Protein AF-A0A933C024-F1 (afdb_monomer_lite)

Sequence (250 aa):
MARIRIPVLLAALAAAGWLSARPAAAQDPARYARAKAALTPQAAAQFEAAVTAAKARGIPVDPLVDKALEGVAKRIAPDRIVAVVRARADQLGRAQALLRAGAMTPATADVTAVADALQRGVPESAVLQLRAGARAGEPIALAVHTLADLIQRGVPVDVALDVLSAWRARGADPAELRELPAAVERLIRQGVLPAQAAASVAATLRAGRGPGTLVPGALVPGRGRSPLPPGVGPPVGAEAKRDRKRGGRP

Radius of gyration: 34.31 Å; chains: 1; bounding box: 100×72×125 Å

Structure (mmCIF, N/CA/C/O backbone):
data_AF-A0A933C024-F1
#
_entry.id   AF-A0A933C024-F1
#
loop_
_atom_site.group_PDB
_atom_site.id
_atom_site.type_symbol
_atom_site.label_atom_id
_atom_site.label_alt_id
_atom_site.label_comp_id
_atom_site.label_asym_id
_atom_site.label_entity_id
_atom_site.label_seq_id
_atom_site.pdbx_PDB_ins_code
_atom_site.Cartn_x
_atom_site.Cartn_y
_atom_site.Cartn_z
_atom_site.occupancy
_atom_site.B_iso_or_equiv
_atom_site.auth_seq_id
_atom_site.auth_comp_id
_atom_site.auth_asym_id
_atom_site.auth_atom_id
_atom_site.pdbx_PDB_model_num
ATOM 1 N N . MET A 1 1 ? 58.740 56.513 27.195 1.00 39.59 1 MET A N 1
ATOM 2 C CA . MET A 1 1 ? 57.591 57.422 26.994 1.00 39.59 1 MET A CA 1
ATOM 3 C C . MET A 1 1 ? 56.365 56.582 26.688 1.00 39.59 1 MET A C 1
ATOM 5 O O . MET A 1 1 ? 56.400 55.771 25.776 1.00 39.59 1 MET A O 1
ATOM 9 N N . ALA A 1 2 ? 55.351 56.700 27.540 1.00 39.75 2 ALA A N 1
ATOM 10 C CA . ALA A 1 2 ? 54.143 55.886 27.559 1.00 39.75 2 ALA A CA 1
ATOM 11 C C . ALA A 1 2 ? 53.093 56.358 26.543 1.00 39.75 2 ALA A C 1
ATOM 13 O O . ALA A 1 2 ? 53.000 57.557 26.285 1.00 39.75 2 ALA A O 1
ATOM 14 N N . ARG A 1 3 ? 52.235 55.434 26.088 1.00 46.00 3 ARG A N 1
ATOM 15 C CA . ARG A 1 3 ? 50.774 55.628 26.032 1.00 46.00 3 ARG A CA 1
ATOM 16 C C . ARG A 1 3 ? 50.048 54.297 25.810 1.00 46.00 3 ARG A C 1
ATOM 18 O O . ARG A 1 3 ? 50.024 53.740 24.722 1.00 46.00 3 ARG A O 1
ATOM 25 N N . ILE A 1 4 ? 49.448 53.834 26.901 1.00 43.09 4 ILE A N 1
ATOM 26 C CA . ILE A 1 4 ? 48.396 52.822 26.991 1.00 43.09 4 ILE A CA 1
ATOM 27 C C . ILE A 1 4 ? 47.116 53.390 26.362 1.00 43.09 4 ILE A C 1
ATOM 29 O O . ILE A 1 4 ? 46.730 54.507 26.710 1.00 43.09 4 ILE A O 1
ATOM 33 N N . ARG A 1 5 ? 46.417 52.610 25.526 1.00 48.41 5 ARG A N 1
ATOM 34 C CA . ARG A 1 5 ? 44.953 52.675 25.370 1.00 48.41 5 ARG A CA 1
ATOM 35 C C . ARG A 1 5 ? 44.390 51.260 25.191 1.00 48.41 5 ARG A C 1
ATOM 37 O O . ARG A 1 5 ? 44.801 50.529 24.300 1.00 48.41 5 ARG A O 1
ATOM 44 N N . ILE A 1 6 ? 43.498 50.909 26.114 1.00 43.28 6 ILE A N 1
ATOM 45 C CA . ILE A 1 6 ? 42.716 49.670 26.240 1.00 43.28 6 ILE A CA 1
ATOM 46 C C . ILE A 1 6 ? 41.416 49.810 25.387 1.00 43.28 6 ILE A C 1
ATOM 48 O O . ILE A 1 6 ? 41.235 50.842 24.741 1.00 43.28 6 ILE A O 1
ATOM 52 N N . PRO A 1 7 ? 40.498 48.829 25.374 1.00 47.50 7 PRO A N 1
ATOM 53 C CA . PRO A 1 7 ? 40.200 47.902 24.285 1.00 47.50 7 PRO A CA 1
ATOM 54 C C . PRO A 1 7 ? 38.911 48.272 23.520 1.00 47.50 7 PRO A C 1
ATOM 56 O O . PRO A 1 7 ? 38.103 49.073 23.983 1.00 47.50 7 PRO A O 1
ATOM 59 N N . VAL A 1 8 ? 38.648 47.622 22.384 1.00 47.22 8 VAL A N 1
ATOM 60 C CA . VAL A 1 8 ? 37.299 47.600 21.794 1.00 47.22 8 VAL A CA 1
ATOM 61 C C . VAL A 1 8 ? 36.795 46.164 21.795 1.00 47.22 8 VAL A C 1
ATOM 63 O O . VAL A 1 8 ? 37.329 45.294 21.112 1.00 47.22 8 VAL A O 1
ATOM 66 N N . LEU A 1 9 ? 35.777 45.948 22.628 1.00 40.16 9 LEU A N 1
ATOM 67 C CA . LEU A 1 9 ? 34.859 44.818 22.606 1.00 40.16 9 LEU A CA 1
ATOM 68 C C . LEU A 1 9 ? 34.331 44.587 21.186 1.00 40.16 9 LEU A C 1
ATOM 70 O O . LEU A 1 9 ? 33.760 45.500 20.595 1.00 40.16 9 LEU A O 1
ATOM 74 N N . LEU A 1 10 ? 34.410 43.353 20.693 1.00 43.59 10 LEU A N 1
ATOM 75 C CA . LEU A 1 10 ? 33.503 42.885 19.651 1.00 43.59 10 LEU A CA 1
ATOM 76 C C . LEU A 1 10 ? 32.853 41.583 20.103 1.00 43.59 10 LEU A C 1
ATOM 78 O O . LEU A 1 10 ? 33.502 40.637 20.543 1.00 43.59 10 LEU A O 1
ATOM 82 N N . ALA A 1 11 ? 31.531 41.656 20.092 1.00 40.53 11 ALA A N 1
ATOM 83 C CA . ALA A 1 11 ? 30.598 40.792 20.768 1.00 40.53 11 ALA A CA 1
ATOM 84 C C . ALA A 1 11 ? 30.524 39.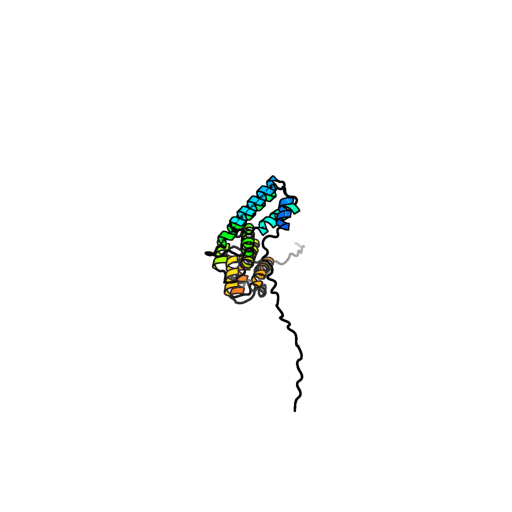393 20.154 1.00 40.53 11 ALA A C 1
ATOM 86 O O . ALA A 1 11 ? 30.641 39.198 18.945 1.00 40.53 11 ALA A O 1
ATOM 87 N N . ALA A 1 12 ? 30.244 38.435 21.031 1.00 37.00 12 ALA A N 1
ATOM 88 C CA . ALA A 1 12 ? 29.791 37.107 20.686 1.00 37.00 12 ALA A CA 1
ATOM 89 C C . ALA A 1 12 ? 28.483 37.162 19.878 1.00 37.00 12 ALA A C 1
ATOM 91 O O . ALA A 1 12 ? 27.489 37.730 20.324 1.00 37.00 12 ALA A O 1
ATOM 92 N N . LEU A 1 13 ? 28.459 36.474 18.740 1.00 42.59 13 LEU A N 1
ATOM 93 C CA . LEU A 1 13 ? 27.243 35.880 18.196 1.00 42.59 13 LEU A CA 1
ATOM 94 C C . LEU A 1 13 ? 27.578 34.450 17.780 1.00 42.59 13 LEU A C 1
ATOM 96 O O . LEU A 1 13 ? 27.923 34.154 16.639 1.00 42.59 13 LEU A O 1
ATOM 100 N N . ALA A 1 14 ? 27.497 33.554 18.762 1.00 42.00 14 ALA A N 1
ATOM 101 C CA . ALA A 1 14 ? 27.344 32.136 18.507 1.00 42.00 14 ALA A CA 1
ATOM 102 C C . ALA A 1 14 ? 25.988 31.946 17.813 1.00 42.00 14 ALA A C 1
ATOM 104 O O . ALA A 1 14 ? 24.940 31.939 18.458 1.00 42.00 14 ALA A O 1
ATOM 105 N N . ALA A 1 15 ? 26.005 31.823 16.488 1.00 41.25 15 ALA A N 1
ATOM 106 C CA . ALA A 1 15 ? 24.874 31.320 15.727 1.00 41.25 15 ALA A CA 1
ATOM 107 C C . ALA A 1 15 ? 24.725 29.824 16.038 1.00 41.25 15 ALA A C 1
ATOM 109 O O . ALA A 1 15 ? 25.147 28.957 15.276 1.00 41.25 15 ALA A O 1
ATOM 110 N N . ALA A 1 16 ? 24.155 29.520 17.205 1.00 44.75 16 ALA A N 1
ATOM 111 C CA . ALA A 1 16 ? 23.590 28.215 17.483 1.00 44.75 16 ALA A CA 1
ATOM 112 C C . ALA A 1 16 ? 22.404 28.047 16.530 1.00 44.75 16 ALA A C 1
ATOM 114 O O . ALA A 1 16 ? 21.284 28.472 16.812 1.00 44.75 16 ALA A O 1
ATOM 115 N N . GLY A 1 17 ? 22.681 27.490 15.351 1.00 41.41 17 GLY A N 1
ATOM 116 C CA . GLY A 1 17 ? 21.661 26.957 14.471 1.00 41.41 17 GLY A CA 1
ATOM 117 C C . GLY A 1 17 ? 20.934 25.872 15.244 1.00 41.41 17 GLY A C 1
ATOM 118 O O . GLY A 1 17 ? 21.415 24.746 15.346 1.00 41.41 17 GLY A O 1
ATOM 119 N N . TRP A 1 18 ? 19.795 26.230 15.832 1.00 51.59 18 TRP A N 1
ATOM 120 C CA . TRP A 1 18 ? 18.829 25.271 16.328 1.00 51.59 18 TRP A CA 1
ATOM 121 C C . TRP A 1 18 ? 18.360 24.484 15.114 1.00 51.59 18 TRP A C 1
ATOM 123 O O . TRP A 1 18 ? 17.450 24.887 14.392 1.00 51.59 18 TRP A O 1
ATOM 133 N N . LEU A 1 19 ? 19.033 23.365 14.864 1.00 47.97 19 LEU A N 1
ATOM 134 C CA . LEU A 1 19 ? 18.518 22.299 14.038 1.00 47.97 19 LEU A CA 1
ATOM 135 C C . LEU A 1 19 ? 17.266 21.817 14.768 1.00 47.97 19 LEU A C 1
ATOM 137 O O . LEU A 1 19 ? 17.340 20.987 15.672 1.00 47.97 19 LEU A O 1
ATOM 141 N N . SER A 1 20 ? 16.121 22.430 14.460 1.00 41.69 20 SER A N 1
ATOM 142 C CA . SER A 1 20 ? 14.829 21.967 14.934 1.00 41.69 20 SER A CA 1
ATOM 143 C C . SER A 1 20 ? 14.663 20.556 14.395 1.00 41.69 20 SER A C 1
ATOM 145 O O . SER A 1 20 ? 14.272 20.350 13.245 1.00 41.69 20 SER A O 1
ATOM 147 N N . ALA A 1 21 ? 15.017 19.579 15.225 1.00 43.69 21 ALA A N 1
ATOM 148 C CA . ALA A 1 21 ? 14.593 18.212 15.066 1.00 43.69 21 ALA A CA 1
ATOM 149 C C . ALA A 1 21 ? 13.066 18.267 15.016 1.00 43.69 21 ALA A C 1
ATOM 151 O O . ALA A 1 21 ? 12.400 18.453 16.034 1.00 43.69 21 ALA A O 1
ATOM 152 N N . ARG A 1 22 ? 12.507 18.207 13.803 1.00 47.72 22 ARG A N 1
ATOM 153 C CA . ARG A 1 22 ? 11.079 17.969 13.621 1.00 47.72 22 ARG A CA 1
ATOM 154 C C . ARG A 1 22 ? 10.771 16.716 14.437 1.00 47.72 22 ARG A C 1
ATOM 156 O O . ARG A 1 22 ? 11.434 15.703 14.193 1.00 47.72 22 ARG A O 1
ATOM 163 N N . PRO A 1 23 ? 9.837 16.756 15.401 1.00 42.75 23 PRO A N 1
ATOM 164 C CA . PRO A 1 23 ? 9.450 15.532 16.066 1.00 42.75 23 PRO A CA 1
ATOM 165 C C . PRO A 1 23 ? 8.982 14.585 14.965 1.00 42.75 23 PRO A C 1
ATOM 167 O O . PRO A 1 23 ? 8.183 14.962 14.101 1.00 42.75 23 PRO A O 1
ATOM 170 N N . ALA A 1 24 ? 9.544 13.377 14.951 1.00 44.31 24 ALA A N 1
ATOM 171 C CA . ALA A 1 24 ? 8.957 12.275 14.215 1.00 44.31 24 ALA A CA 1
ATOM 172 C C . ALA A 1 24 ? 7.456 12.290 14.529 1.00 44.31 24 ALA A C 1
ATOM 174 O O . ALA A 1 24 ? 7.097 12.425 15.699 1.00 44.31 24 ALA A O 1
ATOM 175 N N . ALA A 1 25 ? 6.608 12.247 13.500 1.00 47.12 25 ALA A N 1
ATOM 176 C CA . ALA A 1 25 ? 5.153 12.245 13.614 1.00 47.12 25 ALA A CA 1
ATOM 177 C C . ALA A 1 25 ? 4.692 10.989 14.372 1.00 47.12 25 ALA A C 1
ATOM 179 O O . ALA A 1 25 ? 4.254 9.999 13.798 1.00 47.12 25 ALA A O 1
ATOM 180 N N . ALA A 1 26 ? 4.887 11.004 15.682 1.00 47.75 26 ALA A N 1
ATOM 181 C CA . ALA A 1 26 ? 4.487 9.985 16.614 1.00 47.75 26 ALA A CA 1
ATOM 182 C C . ALA A 1 26 ? 3.076 10.358 17.055 1.00 47.75 26 ALA A C 1
ATOM 184 O O . ALA A 1 26 ? 2.924 11.257 17.870 1.00 47.75 26 ALA A O 1
ATOM 185 N N . GLN A 1 27 ? 2.073 9.688 16.479 1.00 62.38 27 GLN A N 1
ATOM 186 C CA . GLN A 1 27 ? 0.687 9.632 16.958 1.00 62.38 27 GLN A CA 1
ATOM 187 C C . GLN A 1 27 ? 0.100 11.006 17.313 1.00 62.38 27 GLN A C 1
ATOM 189 O O . GLN A 1 27 ? 0.204 11.416 18.461 1.00 62.38 27 GLN A O 1
ATOM 194 N N . ASP A 1 28 ? -0.566 11.697 16.380 1.00 79.69 28 ASP A N 1
ATOM 195 C CA . ASP A 1 28 ? -1.319 12.917 16.720 1.00 79.69 28 ASP A CA 1
ATOM 196 C C . ASP A 1 28 ? -2.401 12.580 17.774 1.00 79.69 28 ASP A C 1
ATOM 198 O O . ASP A 1 28 ? -3.430 11.971 17.433 1.00 79.69 28 ASP A O 1
ATOM 202 N N . PRO A 1 29 ? -2.206 12.947 19.060 1.00 87.06 29 PRO A N 1
ATOM 203 C CA . PRO A 1 29 ? -3.081 12.490 20.134 1.00 87.06 29 PRO A CA 1
ATOM 204 C C . PRO A 1 29 ? -4.489 13.070 19.993 1.00 87.06 29 PRO A C 1
ATOM 206 O O . PRO A 1 29 ? -5.467 12.439 20.399 1.00 87.06 29 PRO A O 1
ATOM 209 N N . ALA A 1 30 ? -4.611 14.244 19.363 1.00 93.00 30 ALA A N 1
ATOM 210 C CA . ALA A 1 30 ? -5.889 14.898 19.134 1.00 93.00 30 ALA A CA 1
ATOM 211 C C . ALA A 1 30 ? -6.734 14.134 18.106 1.00 93.00 30 ALA A C 1
ATOM 213 O O . ALA A 1 30 ? -7.950 14.016 18.272 1.00 93.00 30 ALA A O 1
ATOM 214 N N . ARG A 1 31 ? -6.109 13.559 17.069 1.00 95.19 31 ARG A N 1
ATOM 215 C CA . ARG A 1 31 ? -6.809 12.737 16.063 1.00 95.19 31 ARG A CA 1
ATOM 216 C C . ARG A 1 31 ? -7.334 11.443 16.665 1.00 95.19 31 ARG A C 1
ATOM 218 O O . ARG A 1 31 ? -8.497 11.105 16.445 1.00 95.19 31 ARG A O 1
ATOM 225 N N . TYR A 1 32 ? -6.511 10.761 17.460 1.00 96.25 32 TYR A N 1
ATOM 226 C CA . TYR A 1 32 ? -6.932 9.562 18.185 1.00 96.25 32 TYR A CA 1
ATOM 227 C C . TYR A 1 32 ? -8.085 9.865 19.152 1.00 96.25 32 TYR A C 1
ATOM 229 O O . TYR A 1 32 ? -9.109 9.180 19.124 1.00 96.25 32 TYR A O 1
ATOM 237 N N . ALA A 1 33 ? -7.962 10.929 19.955 1.00 96.25 33 ALA A N 1
ATOM 238 C CA . ALA A 1 33 ? -9.006 11.349 20.886 1.00 96.25 33 ALA A CA 1
ATOM 239 C C . ALA A 1 33 ? -10.319 11.687 20.163 1.00 96.25 33 ALA A C 1
ATOM 241 O O . ALA A 1 33 ? -11.383 11.237 20.586 1.00 96.25 33 ALA A O 1
ATOM 242 N N . ARG A 1 34 ? -10.251 12.407 19.034 1.00 96.38 34 ARG A N 1
ATOM 243 C CA . ARG A 1 34 ? -11.420 12.721 18.198 1.00 96.38 34 ARG A CA 1
ATOM 244 C C . ARG A 1 34 ? -12.083 11.462 17.640 1.00 96.38 34 ARG A C 1
ATOM 246 O O . ARG A 1 34 ? -13.304 11.361 17.689 1.00 96.38 34 ARG A O 1
ATOM 253 N N . ALA A 1 35 ? -11.298 10.513 17.125 1.00 96.31 35 ALA A N 1
ATOM 254 C CA . ALA A 1 35 ? -11.824 9.247 16.620 1.00 96.31 35 ALA A CA 1
ATOM 255 C C . ALA A 1 35 ? -12.552 8.474 17.726 1.00 96.31 35 ALA A C 1
ATOM 257 O O . ALA A 1 35 ? -13.681 8.039 17.527 1.00 96.31 35 ALA A O 1
ATOM 258 N N . LYS A 1 36 ? -11.936 8.365 18.910 1.00 97.12 36 LYS A N 1
ATOM 259 C CA . LYS A 1 36 ? -12.503 7.667 20.068 1.00 97.12 36 LYS A CA 1
ATOM 260 C C . LYS A 1 36 ? -13.783 8.336 20.584 1.00 97.12 36 LYS A C 1
ATOM 262 O O . LYS A 1 36 ? -14.758 7.640 20.844 1.00 97.12 36 LYS A O 1
ATOM 267 N N . ALA A 1 37 ? -13.796 9.665 20.702 1.00 96.94 37 ALA A N 1
ATOM 268 C CA . ALA A 1 37 ? -14.932 10.428 21.230 1.00 96.94 37 ALA A CA 1
ATOM 269 C C . ALA A 1 37 ? -16.186 10.371 20.339 1.00 96.94 37 ALA A C 1
ATOM 271 O O . ALA A 1 37 ? -17.292 10.576 20.826 1.00 96.94 37 ALA A O 1
ATOM 272 N N . ALA A 1 38 ? -16.025 10.087 19.044 1.00 95.94 38 ALA A N 1
ATOM 273 C CA . ALA A 1 38 ? -17.132 9.964 18.098 1.00 95.94 38 ALA A CA 1
ATOM 274 C C . ALA A 1 38 ? -17.806 8.574 18.098 1.00 95.94 38 ALA A C 1
ATOM 276 O O . ALA A 1 38 ? -18.768 8.359 17.360 1.00 95.94 38 ALA A O 1
ATOM 277 N N . LEU A 1 39 ? -17.302 7.620 18.887 1.00 97.31 39 LEU A N 1
ATOM 278 C CA . LEU A 1 39 ? -17.825 6.256 18.983 1.00 97.31 39 LEU A CA 1
ATOM 279 C C . LEU A 1 39 ? -18.664 6.075 20.256 1.00 97.31 39 LEU A C 1
ATOM 281 O O . LEU A 1 39 ? -18.453 6.744 21.265 1.00 97.31 39 LEU A O 1
ATOM 285 N N . THR A 1 40 ? -19.584 5.106 20.245 1.00 97.88 40 THR A N 1
ATOM 286 C CA . THR A 1 40 ? -20.252 4.641 21.478 1.00 97.88 40 THR A CA 1
ATOM 287 C C . THR A 1 40 ? -19.223 4.099 22.478 1.00 97.88 40 THR A C 1
ATOM 289 O O . THR A 1 40 ? -18.207 3.565 22.026 1.00 97.88 40 THR A O 1
ATOM 292 N N . PRO A 1 41 ? -19.493 4.093 23.797 1.00 97.94 41 PRO A N 1
ATOM 293 C CA . PRO A 1 41 ? -18.541 3.610 24.804 1.00 97.94 41 PRO A CA 1
ATOM 294 C C . PRO A 1 41 ? -17.971 2.210 24.521 1.00 97.94 41 PRO A C 1
ATOM 296 O O . PRO A 1 41 ? -16.762 2.002 24.611 1.00 97.94 41 PRO A O 1
ATOM 299 N N . GLN A 1 42 ? -18.820 1.265 24.102 1.00 98.00 42 GLN A N 1
ATOM 300 C CA . GLN A 1 42 ? -18.392 -0.092 23.752 1.00 98.00 42 GLN A CA 1
ATOM 301 C C . GLN A 1 42 ? -17.456 -0.100 22.532 1.00 98.00 42 GLN A C 1
ATOM 303 O O . GLN A 1 42 ? -16.356 -0.649 22.601 1.00 98.00 42 GLN A O 1
ATOM 308 N N . ALA A 1 43 ? -17.853 0.543 21.430 1.00 98.19 43 ALA A N 1
ATOM 309 C CA . ALA A 1 43 ? -17.022 0.651 20.231 1.00 98.19 43 ALA A CA 1
ATOM 310 C C . ALA A 1 43 ? -15.707 1.414 20.487 1.00 98.19 43 ALA A C 1
ATOM 312 O O . ALA A 1 43 ? -14.669 1.041 19.947 1.00 98.19 43 ALA A O 1
ATOM 313 N N . ALA A 1 44 ? -15.716 2.434 21.349 1.00 98.31 44 ALA A N 1
ATOM 314 C CA . ALA A 1 44 ? -14.523 3.174 21.752 1.00 98.31 44 ALA A CA 1
ATOM 315 C C . ALA A 1 44 ? -13.508 2.274 22.478 1.00 98.31 44 ALA A C 1
ATOM 317 O O . ALA A 1 44 ? -12.325 2.292 22.137 1.00 98.31 44 ALA A O 1
ATOM 318 N N . ALA A 1 45 ? -13.967 1.442 23.421 1.00 98.38 45 ALA A N 1
ATOM 319 C CA . ALA A 1 45 ? -13.116 0.464 24.102 1.00 98.38 45 ALA A CA 1
ATOM 320 C C . ALA A 1 45 ? -12.550 -0.582 23.124 1.00 98.38 45 ALA A C 1
ATOM 322 O O . ALA A 1 45 ? -11.375 -0.944 23.183 1.00 98.38 45 ALA A O 1
ATOM 323 N N . GLN A 1 46 ? -13.365 -1.040 22.170 1.00 98.44 46 GLN A N 1
ATOM 324 C CA . GLN A 1 46 ? -12.926 -1.992 21.149 1.00 98.44 46 GLN A CA 1
ATOM 325 C C . GLN A 1 46 ? -11.924 -1.394 20.150 1.00 98.44 46 GLN A C 1
ATOM 327 O O . GLN A 1 46 ? -11.001 -2.092 19.722 1.00 98.44 46 GLN A O 1
ATOM 332 N N . PHE A 1 47 ? -12.103 -0.127 19.773 1.00 98.44 47 PHE A N 1
ATOM 333 C CA . PHE A 1 47 ? -11.171 0.630 18.941 1.00 98.44 47 PHE A CA 1
ATOM 334 C C . PHE A 1 47 ? -9.821 0.800 19.646 1.00 98.44 47 PHE A C 1
ATOM 336 O O . PHE A 1 47 ? -8.781 0.494 19.064 1.00 98.44 47 PHE A O 1
ATOM 343 N N . GLU A 1 48 ? -9.834 1.201 20.917 1.00 98.12 48 GLU A N 1
ATOM 344 C CA . GLU A 1 48 ? -8.630 1.326 21.743 1.00 98.12 48 GLU A CA 1
ATOM 345 C C . GLU A 1 48 ? -7.879 -0.002 21.879 1.00 98.12 48 GLU A C 1
ATOM 347 O O . GLU A 1 48 ? -6.658 -0.043 21.700 1.00 98.12 48 GLU A O 1
ATOM 352 N N . ALA A 1 49 ? -8.598 -1.103 22.111 1.00 98.19 49 ALA A N 1
ATOM 353 C CA . ALA A 1 49 ? -8.004 -2.435 22.157 1.00 98.19 49 ALA A CA 1
ATOM 354 C C . ALA A 1 49 ? -7.337 -2.814 20.822 1.00 98.19 49 ALA A C 1
ATOM 356 O O . ALA A 1 49 ? -6.223 -3.340 20.815 1.00 98.19 49 ALA A O 1
ATOM 357 N N . ALA A 1 50 ? -7.973 -2.506 19.685 1.00 97.75 50 ALA A N 1
ATOM 358 C CA . ALA A 1 50 ? -7.409 -2.774 18.362 1.00 97.75 50 ALA A CA 1
ATOM 359 C C . ALA A 1 50 ? -6.136 -1.950 18.092 1.00 97.75 50 ALA A C 1
ATOM 361 O O . ALA A 1 50 ? -5.136 -2.495 17.622 1.00 97.75 50 ALA A O 1
ATOM 362 N N . VAL A 1 51 ? -6.143 -0.657 18.430 1.00 97.44 51 VAL A N 1
ATOM 363 C CA . VAL A 1 51 ? -4.973 0.224 18.278 1.00 97.44 51 VAL A CA 1
ATOM 364 C C . VAL A 1 51 ? -3.830 -0.212 19.196 1.00 97.44 51 VAL A C 1
ATOM 366 O O . VAL A 1 51 ? -2.680 -0.270 18.761 1.00 97.44 51 VAL A O 1
ATOM 369 N N . THR A 1 52 ? -4.137 -0.583 20.440 1.00 97.44 52 THR A N 1
ATOM 370 C CA . THR A 1 52 ? -3.146 -1.085 21.404 1.00 97.44 52 THR A CA 1
ATOM 371 C C . THR A 1 52 ? -2.512 -2.387 20.918 1.00 97.44 52 THR A C 1
ATOM 373 O O . THR A 1 52 ? -1.286 -2.508 20.912 1.00 97.44 52 THR A O 1
ATOM 376 N N . ALA A 1 53 ? -3.317 -3.334 20.428 1.00 97.12 53 ALA A N 1
ATOM 377 C CA . ALA A 1 53 ? -2.822 -4.590 19.869 1.00 97.12 53 ALA A CA 1
ATOM 378 C C . ALA A 1 53 ? -1.947 -4.372 18.621 1.00 97.12 53 ALA A C 1
ATOM 380 O O . ALA A 1 53 ? -0.903 -5.010 18.473 1.00 97.12 53 ALA A O 1
ATOM 381 N N . ALA A 1 54 ? -2.331 -3.447 17.735 1.00 96.25 54 ALA A N 1
ATOM 382 C CA . ALA A 1 54 ? -1.524 -3.078 16.574 1.00 96.25 54 ALA A CA 1
ATOM 383 C C . ALA A 1 54 ? -0.175 -2.473 16.997 1.00 96.25 54 ALA A C 1
ATOM 385 O O . ALA A 1 54 ? 0.873 -2.912 16.517 1.00 96.25 54 ALA A O 1
ATOM 386 N N . LYS A 1 55 ? -0.186 -1.540 17.959 1.00 95.12 55 LYS A N 1
ATOM 387 C CA . LYS A 1 55 ? 1.026 -0.919 18.512 1.00 95.12 55 LYS A CA 1
ATOM 388 C C . LYS A 1 55 ? 1.970 -1.959 19.118 1.00 95.12 55 LYS A C 1
ATOM 390 O O . LYS A 1 55 ? 3.160 -1.931 18.819 1.00 95.12 55 LYS A O 1
ATOM 395 N N . ALA A 1 56 ? 1.445 -2.910 19.894 1.00 95.44 56 ALA A N 1
ATOM 396 C CA . ALA A 1 56 ? 2.231 -3.991 20.498 1.00 95.44 56 ALA A CA 1
ATOM 397 C C . ALA A 1 56 ? 2.921 -4.894 19.457 1.00 95.44 56 ALA A C 1
ATOM 399 O O . ALA A 1 56 ? 3.993 -5.433 19.712 1.00 95.44 56 ALA A O 1
ATOM 400 N N . ARG A 1 57 ? 2.335 -5.028 18.260 1.00 92.94 57 ARG A N 1
ATOM 401 C CA . ARG A 1 57 ? 2.910 -5.777 17.129 1.00 92.94 57 ARG A CA 1
ATOM 402 C C . ARG A 1 57 ? 3.851 -4.943 16.251 1.00 92.94 57 ARG A C 1
ATOM 404 O O . ARG A 1 57 ? 4.381 -5.472 15.275 1.00 92.94 57 ARG A O 1
ATOM 411 N N . GLY A 1 58 ? 4.031 -3.655 16.553 1.00 92.06 58 GLY A N 1
ATOM 412 C CA . GLY A 1 58 ? 4.790 -2.720 15.721 1.00 92.06 58 GLY A CA 1
ATOM 413 C C . GLY A 1 58 ? 4.089 -2.354 14.409 1.00 92.06 58 GLY A C 1
ATOM 414 O O . GLY A 1 58 ? 4.751 -1.947 13.457 1.00 92.06 58 GLY A O 1
ATOM 415 N N . ILE A 1 59 ? 2.768 -2.531 14.319 1.00 94.69 59 ILE A N 1
ATOM 416 C CA . ILE A 1 59 ? 1.970 -2.136 13.151 1.00 94.69 59 ILE A CA 1
ATOM 417 C C . ILE A 1 59 ? 1.732 -0.621 13.202 1.00 94.69 59 ILE A C 1
ATOM 419 O O . ILE A 1 59 ? 1.411 -0.097 14.273 1.00 94.69 59 ILE A O 1
ATOM 423 N N . PRO A 1 60 ? 1.850 0.100 12.069 1.00 93.00 60 PRO A N 1
ATOM 424 C CA . PRO A 1 60 ? 1.568 1.530 12.037 1.00 93.00 60 PRO A CA 1
ATOM 425 C C . PRO A 1 60 ? 0.104 1.807 12.396 1.00 93.00 60 PRO A C 1
ATOM 427 O O . PRO A 1 60 ? -0.812 1.268 11.774 1.00 93.00 60 PRO A O 1
ATOM 430 N N . VAL A 1 61 ? -0.112 2.653 13.406 1.00 95.50 61 VAL A N 1
ATOM 431 C CA . VAL A 1 61 ? -1.455 2.919 13.947 1.00 95.50 61 VAL A CA 1
ATOM 432 C C . VAL A 1 61 ? -2.157 4.108 13.303 1.00 95.50 61 VAL A C 1
ATOM 434 O O . VAL A 1 61 ? -3.384 4.142 13.313 1.00 95.50 61 VAL A O 1
ATOM 437 N N . ASP A 1 62 ? -1.425 5.058 12.717 1.00 94.75 62 ASP A N 1
ATOM 438 C CA . ASP A 1 62 ? -2.041 6.236 12.092 1.00 94.75 62 ASP A CA 1
ATOM 439 C C . ASP A 1 62 ? -3.044 5.847 10.989 1.00 94.75 62 ASP A C 1
ATOM 441 O O . ASP A 1 62 ? -4.168 6.346 11.033 1.00 94.75 62 ASP A O 1
ATOM 445 N N . PRO A 1 63 ? -2.767 4.858 10.108 1.00 95.31 63 PRO A N 1
ATOM 446 C CA . PRO A 1 63 ? -3.767 4.385 9.149 1.00 95.31 63 PRO A CA 1
ATOM 447 C C . PRO A 1 63 ? -5.033 3.787 9.790 1.00 95.31 63 PRO A C 1
ATOM 449 O O . PRO A 1 63 ? -6.079 3.736 9.145 1.00 95.31 63 PRO A O 1
ATOM 452 N N . LEU A 1 64 ? -4.970 3.315 11.042 1.00 97.31 64 LEU A N 1
ATOM 453 C CA . LEU A 1 64 ? -6.141 2.827 11.784 1.00 97.31 64 LEU A CA 1
ATOM 454 C C . LEU A 1 64 ? -6.990 3.989 12.303 1.00 97.31 64 LEU A C 1
ATOM 456 O O . LEU A 1 64 ? -8.218 3.947 12.211 1.00 97.31 64 LEU A O 1
ATOM 460 N N . VAL A 1 65 ? -6.335 5.033 12.815 1.00 97.56 65 VAL A N 1
ATOM 461 C CA . VAL A 1 65 ? -6.989 6.272 13.257 1.00 97.56 65 VAL A CA 1
ATOM 462 C C . VAL A 1 65 ? -7.642 6.976 12.070 1.00 97.56 65 VAL A C 1
ATOM 464 O O . VAL A 1 65 ? -8.808 7.360 12.153 1.00 97.56 65 VAL A O 1
ATOM 467 N N . ASP A 1 66 ? -6.935 7.070 10.943 1.00 96.19 66 ASP A N 1
ATOM 468 C CA . ASP A 1 66 ? -7.451 7.620 9.688 1.00 96.19 66 ASP A CA 1
ATOM 469 C C . ASP A 1 66 ? -8.712 6.881 9.245 1.00 96.19 66 ASP A C 1
ATOM 471 O O . ASP A 1 66 ? -9.719 7.508 8.911 1.00 96.19 66 ASP A O 1
ATOM 475 N N . LYS A 1 67 ? -8.694 5.544 9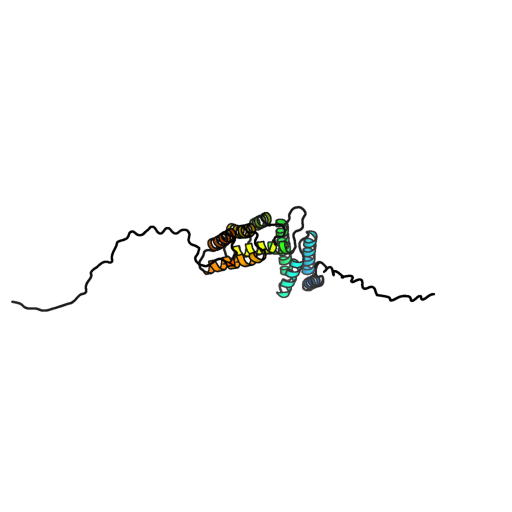.317 1.00 97.38 67 LYS A N 1
ATOM 476 C CA . LYS A 1 67 ? -9.840 4.716 8.940 1.00 97.38 67 LYS A CA 1
ATOM 477 C C . LYS A 1 67 ? -11.045 4.926 9.853 1.00 97.38 67 LYS A C 1
ATOM 479 O O . LYS A 1 67 ? -12.179 4.953 9.370 1.00 97.38 67 LYS A O 1
ATOM 484 N N . ALA A 1 68 ? -10.813 5.106 11.151 1.00 98.19 68 ALA A N 1
ATOM 485 C CA . ALA A 1 68 ? -11.874 5.431 12.095 1.00 98.19 68 ALA A CA 1
ATOM 486 C C . ALA A 1 68 ? -12.489 6.807 11.796 1.00 98.19 68 ALA A C 1
ATOM 488 O O . ALA A 1 68 ? -13.709 6.919 11.678 1.00 98.19 68 ALA A O 1
ATOM 489 N N . LEU A 1 69 ? -11.654 7.833 11.597 1.00 98.25 69 LEU A N 1
ATOM 490 C CA . LEU A 1 69 ? -12.099 9.188 11.256 1.00 98.25 69 LEU A CA 1
ATOM 491 C C . LEU A 1 69 ? -12.849 9.238 9.918 1.00 98.25 69 LEU A C 1
ATOM 493 O O . LEU A 1 69 ? -13.861 9.929 9.816 1.00 98.25 69 LEU A O 1
ATOM 497 N N . GLU A 1 70 ? -12.403 8.482 8.913 1.00 97.81 70 GLU A N 1
ATOM 498 C CA . GLU A 1 70 ? -13.108 8.330 7.635 1.00 97.81 70 GLU A CA 1
ATOM 499 C C . GLU A 1 70 ? -14.512 7.743 7.846 1.00 97.81 70 GLU A C 1
ATOM 501 O O . GLU A 1 70 ? -15.491 8.250 7.296 1.00 97.81 70 GLU A O 1
ATOM 506 N N . GLY A 1 71 ? -14.627 6.695 8.667 1.00 98.00 71 GLY A N 1
ATOM 507 C CA . GLY A 1 71 ? -15.908 6.080 9.015 1.00 98.00 71 GLY A CA 1
ATOM 508 C C . GLY A 1 71 ? -16.849 7.046 9.736 1.00 98.00 71 GLY A C 1
ATOM 509 O O . GLY A 1 71 ? -18.024 7.137 9.379 1.00 98.00 71 GLY A O 1
ATOM 510 N N . VAL A 1 72 ? -16.323 7.815 10.692 1.00 97.75 72 VAL A N 1
ATOM 511 C CA . VAL A 1 72 ? -17.066 8.865 11.407 1.00 97.75 72 VAL A CA 1
ATOM 512 C C . VAL A 1 72 ? -17.565 9.934 10.434 1.00 97.75 72 VAL A C 1
ATOM 514 O O . VAL A 1 72 ? -18.749 10.264 10.441 1.00 97.75 72 VAL A O 1
ATOM 517 N N . ALA A 1 73 ? -16.698 10.434 9.549 1.00 98.00 73 ALA A N 1
ATOM 518 C CA . ALA A 1 73 ? -17.066 11.434 8.545 1.00 98.00 73 ALA A CA 1
ATOM 519 C C . ALA A 1 73 ? -18.164 10.926 7.594 1.00 98.00 73 ALA A C 1
ATOM 521 O O . ALA A 1 73 ? -19.059 11.677 7.207 1.00 98.00 73 ALA A O 1
ATOM 522 N N . LYS A 1 74 ? -18.136 9.629 7.272 1.00 97.75 74 LYS A N 1
ATOM 523 C CA . LYS A 1 74 ? -19.152 8.935 6.468 1.00 97.75 74 LYS A CA 1
ATOM 524 C C . LYS A 1 74 ? -20.391 8.507 7.268 1.00 97.75 74 LYS A C 1
ATOM 526 O O . LYS A 1 74 ? -21.266 7.857 6.702 1.00 97.75 74 LYS A O 1
ATOM 531 N N . ARG A 1 75 ? -20.478 8.861 8.558 1.00 97.19 75 ARG A N 1
ATOM 532 C CA . ARG A 1 75 ? -21.572 8.504 9.484 1.00 97.19 75 ARG A CA 1
ATOM 533 C C . ARG A 1 75 ? -21.858 7.000 9.521 1.00 97.19 75 ARG A C 1
ATOM 535 O O . ARG A 1 75 ? -23.006 6.566 9.594 1.00 97.19 75 ARG A O 1
ATOM 542 N N . ILE A 1 76 ? -20.805 6.194 9.436 1.00 98.44 76 ILE A N 1
ATOM 543 C CA . ILE A 1 76 ? -20.903 4.739 9.516 1.00 98.44 76 ILE A CA 1
ATOM 544 C C . ILE A 1 76 ? -21.213 4.329 10.960 1.00 98.44 76 ILE A C 1
ATOM 546 O O . ILE A 1 76 ? -20.708 4.929 11.905 1.00 98.44 76 ILE A O 1
ATOM 550 N N . ALA A 1 77 ? -22.028 3.283 11.133 1.00 97.94 77 ALA A N 1
ATOM 551 C CA . ALA A 1 77 ? -22.333 2.732 12.451 1.00 97.94 77 ALA A CA 1
ATOM 552 C C . ALA A 1 77 ? -21.038 2.368 13.220 1.00 97.94 77 ALA A C 1
ATOM 554 O O . ALA A 1 77 ? -20.174 1.705 12.634 1.00 97.94 77 ALA A O 1
ATOM 555 N N . PRO A 1 78 ? -20.897 2.739 14.510 1.00 97.62 78 PRO A N 1
ATOM 556 C CA . PRO A 1 78 ? -19.662 2.551 15.282 1.00 97.62 78 PRO A CA 1
ATOM 557 C C . PRO A 1 78 ? -19.082 1.131 15.240 1.00 97.62 78 PRO A C 1
ATOM 559 O O . PRO A 1 78 ? -17.886 0.965 15.009 1.00 97.62 78 PRO A O 1
ATOM 562 N N . ASP A 1 79 ? -19.917 0.097 15.352 1.00 96.69 79 ASP A N 1
ATOM 563 C CA . ASP A 1 79 ? -19.453 -1.298 15.311 1.00 96.69 79 ASP A CA 1
ATOM 564 C C . ASP A 1 79 ? -18.865 -1.683 13.946 1.00 96.69 79 ASP A C 1
ATOM 566 O O . ASP A 1 79 ? -17.871 -2.409 13.860 1.00 96.69 79 ASP A O 1
ATOM 570 N N . ARG A 1 80 ? -19.424 -1.140 12.854 1.00 98.31 80 ARG A N 1
ATOM 571 C CA . ARG A 1 80 ? -18.867 -1.323 11.504 1.00 98.31 80 ARG A CA 1
ATOM 572 C C . ARG A 1 80 ? -17.535 -0.596 11.351 1.00 98.31 80 ARG A C 1
ATOM 574 O O . ARG A 1 80 ? -16.645 -1.124 10.688 1.00 98.31 80 ARG A O 1
ATOM 581 N N . ILE A 1 81 ? -17.372 0.575 11.974 1.00 98.50 81 ILE A N 1
ATOM 582 C CA . ILE A 1 81 ? -16.084 1.283 11.999 1.00 98.50 81 ILE A CA 1
ATOM 583 C C . ILE A 1 81 ? -15.025 0.399 12.664 1.00 98.50 81 ILE A C 1
ATOM 585 O O . ILE A 1 81 ? -13.975 0.159 12.070 1.00 98.50 81 ILE A O 1
ATOM 589 N N . VAL A 1 82 ? -15.313 -0.145 13.850 1.00 98.38 82 VAL A N 1
ATOM 590 C CA . VAL A 1 82 ? -14.386 -1.029 14.576 1.00 98.38 82 VAL A CA 1
ATOM 591 C C . VAL A 1 82 ? -14.031 -2.270 13.757 1.00 98.38 82 VAL A C 1
ATOM 593 O O . VAL A 1 82 ? -12.855 -2.631 13.673 1.00 98.38 82 VAL A O 1
ATOM 596 N N . ALA A 1 83 ? -15.016 -2.913 13.122 1.00 98.31 83 ALA A N 1
ATOM 597 C CA . ALA A 1 83 ? -14.777 -4.082 12.278 1.00 98.31 83 ALA A CA 1
ATOM 598 C C . ALA A 1 83 ? -13.804 -3.769 11.125 1.00 98.31 83 ALA A C 1
ATOM 600 O O . ALA A 1 83 ? -12.848 -4.511 10.894 1.00 98.31 83 ALA A O 1
ATOM 601 N N . VAL A 1 84 ? -13.994 -2.635 10.445 1.00 98.00 84 VAL A N 1
ATOM 602 C CA . VAL A 1 84 ? -13.118 -2.198 9.347 1.00 98.00 84 VAL A CA 1
ATOM 603 C C . VAL A 1 84 ? -11.729 -1.794 9.850 1.00 98.00 84 VAL A C 1
ATOM 605 O O . VAL A 1 84 ? -10.737 -2.095 9.190 1.00 98.00 84 VAL A O 1
ATOM 608 N N . VAL A 1 85 ? -11.624 -1.167 11.025 1.00 98.31 85 VAL A N 1
ATOM 609 C CA . VAL A 1 85 ? -10.331 -0.848 11.654 1.00 98.31 85 VAL A CA 1
ATOM 610 C C . VAL A 1 85 ? -9.539 -2.121 11.959 1.00 98.31 85 VAL A C 1
ATOM 612 O O . VAL A 1 85 ? -8.350 -2.186 11.654 1.00 98.31 85 VAL A O 1
ATOM 615 N N . ARG A 1 86 ? -10.183 -3.158 12.504 1.00 98.25 86 ARG A N 1
ATOM 616 C CA . ARG A 1 86 ? -9.534 -4.456 12.759 1.00 98.25 86 ARG A CA 1
ATOM 617 C C . ARG A 1 86 ? -9.064 -5.114 11.465 1.00 98.25 86 ARG A C 1
ATOM 619 O O . ARG A 1 86 ? -7.897 -5.476 11.361 1.00 98.25 86 ARG A O 1
ATOM 626 N N . ALA A 1 87 ? -9.926 -5.158 10.448 1.00 97.62 87 ALA A N 1
ATOM 627 C CA . ALA A 1 87 ? -9.553 -5.677 9.134 1.00 97.62 87 ALA A CA 1
ATOM 628 C C . ALA A 1 87 ? -8.362 -4.911 8.528 1.00 97.62 87 ALA A C 1
ATOM 630 O O . ALA A 1 87 ? -7.467 -5.517 7.934 1.00 97.62 87 ALA A O 1
ATOM 631 N N . ARG A 1 88 ? -8.308 -3.586 8.718 1.00 97.56 88 ARG A N 1
ATOM 632 C CA . ARG A 1 88 ? -7.173 -2.761 8.289 1.00 97.56 88 ARG A CA 1
ATOM 633 C C . ARG A 1 88 ? -5.897 -3.092 9.066 1.00 97.56 88 ARG A C 1
ATOM 635 O O . ARG A 1 88 ? -4.834 -3.174 8.456 1.00 97.56 88 ARG A O 1
ATOM 642 N N . ALA A 1 89 ? -5.983 -3.328 10.374 1.00 98.00 89 ALA A N 1
ATOM 643 C CA . ALA A 1 89 ? -4.839 -3.767 11.174 1.00 98.00 89 ALA A CA 1
ATOM 644 C C . ALA A 1 89 ? -4.285 -5.112 10.679 1.00 98.00 89 ALA A C 1
ATOM 646 O O . ALA A 1 89 ? -3.069 -5.270 10.562 1.00 98.00 89 ALA A O 1
ATOM 647 N N . ASP A 1 90 ? -5.155 -6.049 10.305 1.00 97.12 90 ASP A N 1
ATOM 648 C CA . ASP A 1 90 ? -4.738 -7.337 9.746 1.00 97.12 90 ASP A CA 1
ATOM 649 C C . ASP A 1 90 ? -4.075 -7.188 8.372 1.00 97.12 90 ASP A C 1
ATOM 651 O O . ASP A 1 90 ? -3.046 -7.815 8.114 1.00 97.12 90 ASP A O 1
ATOM 655 N N . GLN A 1 91 ? -4.612 -6.324 7.504 1.00 97.12 91 GLN A N 1
ATOM 656 C CA . GLN A 1 91 ? -4.003 -5.998 6.208 1.00 97.12 91 GLN A CA 1
ATOM 657 C C . GLN A 1 91 ? -2.597 -5.410 6.368 1.00 97.12 91 GLN A C 1
ATOM 659 O O . GLN A 1 91 ? -1.664 -5.864 5.706 1.00 97.12 91 GLN A O 1
ATOM 664 N N . LEU A 1 9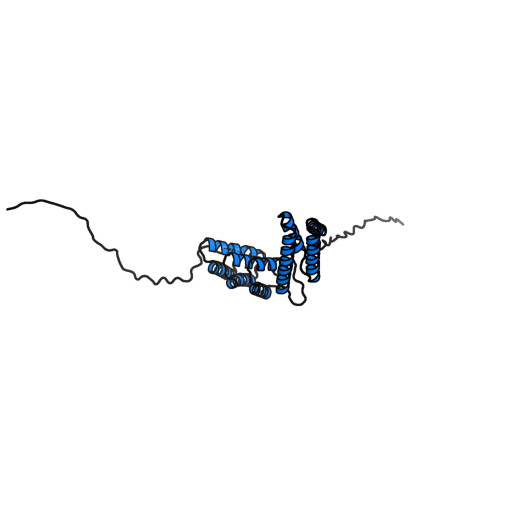2 ? -2.425 -4.442 7.273 1.00 97.88 92 LEU A N 1
ATOM 665 C CA . LEU A 1 92 ? -1.117 -3.845 7.563 1.00 97.88 92 LEU A CA 1
ATOM 666 C C . LEU A 1 92 ? -0.156 -4.868 8.176 1.00 97.88 92 LEU A C 1
ATOM 668 O O . LEU A 1 92 ? 1.027 -4.871 7.849 1.00 97.88 92 LEU A O 1
ATOM 672 N N . GLY A 1 93 ? -0.656 -5.765 9.029 1.00 96.50 93 GLY A N 1
ATOM 673 C CA . GLY A 1 93 ? 0.130 -6.863 9.587 1.00 96.50 93 GLY A CA 1
ATOM 674 C C . GLY A 1 93 ? 0.654 -7.822 8.515 1.00 96.50 93 GLY A C 1
ATOM 675 O O . GLY A 1 93 ? 1.834 -8.170 8.543 1.00 96.50 93 GLY A O 1
ATOM 676 N N . ARG A 1 94 ? -0.186 -8.205 7.542 1.00 96.00 94 ARG A N 1
ATOM 677 C CA . ARG A 1 94 ? 0.237 -9.024 6.391 1.00 96.00 94 ARG A CA 1
ATOM 678 C C . ARG A 1 94 ? 1.264 -8.295 5.528 1.00 96.00 94 ARG A C 1
ATOM 680 O O . ARG A 1 94 ? 2.321 -8.845 5.240 1.00 96.00 94 ARG A O 1
ATOM 687 N N . ALA A 1 95 ? 1.004 -7.032 5.193 1.00 97.25 95 ALA A N 1
ATOM 688 C CA . ALA A 1 95 ? 1.934 -6.204 4.429 1.00 97.25 95 ALA A CA 1
ATOM 689 C C . ALA A 1 95 ? 3.299 -6.058 5.122 1.00 97.25 95 ALA A C 1
ATOM 691 O O . ALA A 1 95 ? 4.343 -6.202 4.486 1.00 97.25 95 ALA A O 1
ATOM 692 N N . GLN A 1 96 ? 3.304 -5.839 6.440 1.00 95.75 96 GLN A N 1
ATOM 693 C CA . GLN A 1 96 ? 4.533 -5.779 7.225 1.00 95.75 96 GLN A CA 1
ATOM 694 C C . GLN A 1 96 ? 5.302 -7.103 7.166 1.00 95.75 96 GLN A C 1
ATOM 696 O O . GLN A 1 96 ? 6.522 -7.079 7.020 1.00 95.75 96 GLN A O 1
ATOM 701 N N . ALA A 1 97 ? 4.617 -8.246 7.259 1.00 94.44 97 ALA A N 1
ATOM 702 C CA . ALA A 1 97 ? 5.262 -9.553 7.181 1.00 94.44 97 ALA A CA 1
ATOM 703 C C . ALA A 1 97 ? 5.970 -9.775 5.832 1.00 94.44 97 ALA A C 1
ATOM 705 O O . ALA A 1 97 ? 7.098 -10.260 5.822 1.00 94.44 97 ALA A O 1
ATOM 706 N N . LEU A 1 98 ? 5.365 -9.347 4.717 1.00 95.00 98 LEU A N 1
ATOM 707 C CA . LEU A 1 98 ? 5.968 -9.450 3.379 1.00 95.00 98 LEU A CA 1
ATOM 708 C C . LEU A 1 98 ? 7.218 -8.571 3.212 1.00 95.00 98 LEU A C 1
ATOM 710 O O . LEU A 1 98 ? 8.137 -8.920 2.468 1.00 95.00 98 LEU A O 1
ATOM 714 N N . LEU A 1 99 ? 7.254 -7.425 3.897 1.00 93.19 99 LEU A N 1
ATOM 715 C CA . LEU A 1 99 ? 8.361 -6.473 3.811 1.00 93.19 99 LEU A CA 1
ATOM 716 C C . LEU A 1 99 ? 9.517 -6.770 4.770 1.00 93.19 99 LEU A C 1
ATOM 718 O O . LEU A 1 99 ? 10.622 -6.267 4.551 1.00 93.19 99 LEU A O 1
ATOM 722 N N . ARG A 1 100 ? 9.291 -7.563 5.824 1.00 88.31 100 ARG A N 1
ATOM 723 C CA . ARG A 1 100 ? 10.321 -7.864 6.826 1.00 88.31 100 ARG A CA 1
ATOM 724 C C . ARG A 1 100 ? 11.550 -8.506 6.175 1.00 88.31 100 ARG A C 1
ATOM 726 O O . ARG A 1 100 ? 11.466 -9.496 5.450 1.00 88.31 100 ARG A O 1
ATOM 733 N N . ALA A 1 101 ? 12.707 -7.917 6.464 1.00 76.88 101 ALA A N 1
ATOM 734 C CA . ALA A 1 101 ? 14.016 -8.326 5.977 1.00 76.88 101 ALA A CA 1
ATOM 735 C C . ALA A 1 101 ? 14.964 -8.468 7.174 1.00 76.88 101 ALA A C 1
ATOM 737 O O . ALA A 1 101 ? 15.491 -7.472 7.672 1.00 76.88 101 ALA A O 1
ATOM 738 N N . GLY A 1 102 ? 15.149 -9.691 7.677 1.00 72.69 102 GLY A N 1
ATOM 739 C CA . GLY A 1 102 ? 15.911 -9.906 8.910 1.00 72.69 102 GLY A CA 1
ATOM 740 C C . GLY A 1 102 ? 15.316 -9.122 10.087 1.00 72.69 102 GLY A C 1
ATOM 741 O O . GLY A 1 102 ? 14.109 -9.172 10.316 1.00 72.69 102 GLY A O 1
ATOM 742 N N . ALA A 1 103 ? 16.157 -8.382 10.813 1.00 69.12 103 ALA A N 1
ATOM 743 C CA . ALA A 1 103 ? 15.759 -7.602 11.990 1.00 69.12 103 ALA A CA 1
ATOM 744 C C . ALA A 1 103 ? 15.255 -6.176 11.676 1.00 69.12 103 ALA A C 1
ATOM 746 O O . ALA A 1 103 ? 14.915 -5.435 12.596 1.00 69.12 103 ALA A O 1
ATOM 747 N N . MET A 1 104 ? 15.221 -5.758 10.406 1.00 76.31 104 MET A N 1
ATOM 748 C CA . MET A 1 104 ? 14.839 -4.389 10.050 1.00 76.31 104 MET A CA 1
ATOM 749 C C . MET A 1 104 ? 13.319 -4.204 10.036 1.00 76.31 104 MET A C 1
ATOM 751 O O . MET A 1 104 ? 12.589 -4.953 9.380 1.00 76.31 104 MET A O 1
ATOM 755 N N . THR A 1 105 ? 12.849 -3.156 10.714 1.00 82.94 105 THR A N 1
ATOM 756 C CA . THR A 1 105 ? 11.453 -2.710 10.650 1.00 82.94 105 THR A CA 1
ATOM 757 C C . THR A 1 105 ? 11.213 -1.955 9.338 1.00 82.94 105 THR A C 1
ATOM 759 O O . THR A 1 105 ? 11.900 -0.962 9.090 1.00 82.94 105 THR A O 1
ATOM 762 N N . PRO A 1 106 ? 10.250 -2.377 8.497 1.00 89.44 106 PRO A N 1
ATOM 763 C CA . PRO A 1 106 ? 9.916 -1.662 7.266 1.00 89.44 106 PRO A CA 1
ATOM 764 C C . PRO A 1 106 ? 9.372 -0.255 7.538 1.00 89.44 106 PRO A C 1
ATOM 766 O O . PRO A 1 106 ? 8.719 -0.024 8.558 1.00 89.44 106 PRO A O 1
ATOM 769 N N . ALA A 1 107 ? 9.573 0.674 6.601 1.00 91.12 107 ALA A N 1
ATOM 770 C CA . ALA A 1 107 ? 9.010 2.015 6.711 1.00 91.12 107 ALA A CA 1
ATOM 771 C C . ALA A 1 107 ? 7.470 1.984 6.670 1.00 91.12 107 ALA A C 1
ATOM 773 O O . ALA A 1 107 ? 6.863 1.255 5.884 1.00 91.12 107 ALA A O 1
ATOM 774 N N . THR A 1 108 ? 6.821 2.830 7.478 1.00 92.00 108 THR A N 1
ATOM 775 C CA . THR A 1 108 ? 5.349 2.928 7.557 1.00 92.00 108 THR A CA 1
ATOM 776 C C . THR A 1 108 ? 4.690 3.172 6.198 1.00 92.00 108 THR A C 1
ATOM 778 O O . THR A 1 108 ? 3.640 2.593 5.904 1.00 92.00 108 THR A O 1
ATOM 781 N N . ALA A 1 109 ? 5.307 4.013 5.363 1.00 92.81 109 ALA A N 1
ATOM 782 C CA . ALA A 1 109 ? 4.811 4.314 4.024 1.00 92.81 109 ALA A CA 1
ATOM 783 C C . ALA A 1 109 ? 4.794 3.063 3.129 1.00 92.81 109 ALA A C 1
ATOM 785 O O . ALA A 1 109 ? 3.805 2.826 2.439 1.00 92.81 109 ALA A O 1
ATOM 786 N N . ASP A 1 110 ? 5.830 2.223 3.204 1.00 95.06 110 ASP A N 1
ATOM 787 C CA . ASP A 1 110 ? 5.912 0.986 2.423 1.00 95.06 110 ASP A CA 1
ATOM 788 C C . ASP A 1 110 ? 4.887 -0.046 2.901 1.00 95.06 110 ASP A C 1
ATOM 790 O O . ASP A 1 110 ? 4.197 -0.650 2.083 1.00 95.06 110 ASP A O 1
ATOM 794 N N . VAL A 1 111 ? 4.720 -0.206 4.221 1.00 96.75 111 VAL A N 1
ATOM 795 C CA . VAL A 1 111 ? 3.699 -1.106 4.793 1.00 96.75 111 VAL A CA 1
ATOM 796 C C . VAL A 1 111 ? 2.300 -0.703 4.333 1.00 96.75 111 VAL A C 1
ATOM 798 O O . VAL A 1 111 ? 1.509 -1.555 3.930 1.00 96.75 111 VAL A O 1
ATOM 801 N N . THR A 1 112 ? 2.000 0.596 4.363 1.00 96.38 112 THR A N 1
ATOM 802 C CA . THR A 1 112 ? 0.701 1.125 3.926 1.00 96.38 112 THR A CA 1
ATOM 803 C C . THR A 1 112 ? 0.496 0.896 2.429 1.00 96.38 112 THR A C 1
ATOM 805 O O . THR A 1 112 ? -0.529 0.347 2.032 1.00 96.38 112 THR A O 1
ATOM 808 N N . ALA A 1 113 ? 1.501 1.213 1.608 1.00 97.00 113 ALA A N 1
ATOM 809 C CA . ALA A 1 113 ? 1.453 1.030 0.161 1.00 97.00 113 ALA A CA 1
ATOM 810 C C . ALA A 1 113 ? 1.265 -0.438 -0.251 1.00 97.00 113 ALA A C 1
ATOM 812 O O . ALA A 1 113 ? 0.477 -0.735 -1.148 1.00 97.00 113 ALA A O 1
ATOM 813 N N . VAL A 1 114 ? 1.952 -1.371 0.417 1.00 98.00 114 VAL A N 1
ATOM 814 C CA . VAL A 1 114 ? 1.771 -2.807 0.176 1.00 98.00 114 VAL A CA 1
ATOM 815 C C . VAL A 1 114 ? 0.376 -3.253 0.604 1.00 98.00 114 VAL A C 1
ATOM 817 O O . VAL A 1 114 ? -0.277 -3.958 -0.159 1.00 98.00 114 VAL A O 1
ATOM 820 N N . ALA A 1 115 ? -0.122 -2.824 1.768 1.00 97.81 115 ALA A N 1
ATOM 821 C CA . ALA A 1 115 ? -1.481 -3.161 2.199 1.00 97.81 115 ALA A CA 1
ATOM 822 C C . ALA A 1 115 ? -2.538 -2.694 1.181 1.00 97.81 115 ALA A C 1
ATOM 824 O O . ALA A 1 115 ? -3.458 -3.448 0.858 1.00 97.81 115 ALA A O 1
ATOM 825 N N . ASP A 1 116 ? -2.371 -1.492 0.628 1.00 96.69 116 ASP A N 1
ATOM 826 C CA . ASP A 1 116 ? -3.254 -0.945 -0.405 1.00 96.69 116 ASP A CA 1
ATOM 827 C C . ASP A 1 116 ? -3.125 -1.700 -1.734 1.00 96.69 116 ASP A C 1
ATOM 829 O O . ASP A 1 116 ? -4.128 -1.975 -2.391 1.00 96.69 116 ASP A O 1
ATOM 833 N N . ALA A 1 117 ? -1.915 -2.092 -2.132 1.00 97.44 117 ALA A N 1
ATOM 834 C CA . ALA A 1 117 ? -1.698 -2.904 -3.327 1.00 97.44 117 ALA A CA 1
ATOM 835 C C . ALA A 1 117 ? -2.349 -4.293 -3.213 1.00 97.44 117 ALA A C 1
ATOM 837 O O . ALA A 1 117 ? -3.034 -4.721 -4.142 1.00 97.44 117 ALA A O 1
ATOM 838 N N . LEU A 1 118 ? -2.213 -4.965 -2.063 1.00 97.50 118 LEU A N 1
ATOM 839 C CA . LEU A 1 118 ? -2.887 -6.242 -1.797 1.00 97.50 118 LEU A CA 1
ATOM 840 C C . LEU A 1 118 ? -4.410 -6.088 -1.882 1.00 97.50 118 LEU A C 1
ATOM 842 O O . LEU A 1 118 ? -5.087 -6.903 -2.504 1.00 97.50 118 LEU A O 1
ATOM 846 N N . GLN A 1 119 ? -4.957 -5.010 -1.311 1.00 95.06 119 GLN A N 1
ATOM 847 C CA . GLN A 1 119 ? -6.387 -4.711 -1.403 1.00 95.06 119 GLN A CA 1
ATOM 848 C C . GLN A 1 119 ? -6.845 -4.463 -2.851 1.00 95.06 119 GLN A C 1
ATOM 850 O O . GLN A 1 119 ? -7.985 -4.774 -3.192 1.00 95.06 119 GLN A O 1
ATOM 855 N N . ARG A 1 120 ? -5.966 -3.937 -3.711 1.00 94.81 120 ARG A N 1
ATOM 856 C CA . ARG A 1 120 ? -6.207 -3.744 -5.152 1.00 94.81 120 ARG A CA 1
ATOM 857 C C . ARG A 1 120 ? -5.991 -5.007 -5.995 1.00 94.81 120 ARG A C 1
ATOM 859 O O . ARG A 1 120 ? -6.100 -4.931 -7.215 1.00 94.81 120 ARG A O 1
ATOM 866 N N . GLY A 1 121 ? -5.725 -6.153 -5.367 1.00 94.69 121 GLY A N 1
ATOM 867 C CA . GLY A 1 121 ? -5.602 -7.446 -6.040 1.00 94.69 121 GLY A CA 1
ATOM 868 C C . GLY A 1 121 ? -4.184 -7.804 -6.486 1.00 94.69 121 GLY A C 1
ATOM 869 O O . GLY A 1 121 ? -4.016 -8.766 -7.231 1.00 94.69 121 GLY A O 1
ATOM 870 N N . VAL A 1 122 ? -3.156 -7.071 -6.042 1.00 97.88 122 VAL A N 1
ATOM 871 C CA . VAL A 1 122 ? -1.769 -7.504 -6.260 1.00 97.88 122 VAL A CA 1
ATOM 872 C C . VAL A 1 122 ? -1.510 -8.768 -5.434 1.00 97.88 122 VAL A C 1
ATOM 874 O O . VAL A 1 122 ? -1.749 -8.750 -4.225 1.00 97.88 122 VAL A O 1
ATOM 877 N N . PRO A 1 123 ? -1.013 -9.863 -6.033 1.00 97.50 123 PRO A N 1
ATOM 878 C CA . PRO A 1 123 ? -0.734 -11.080 -5.285 1.00 97.50 123 PRO A CA 1
ATOM 879 C C . PRO A 1 123 ? 0.503 -10.913 -4.393 1.00 97.50 123 PRO A C 1
ATOM 881 O O . PRO A 1 123 ? 1.476 -10.254 -4.766 1.00 97.50 123 PRO A O 1
ATOM 884 N N . GLU A 1 124 ? 0.505 -11.571 -3.231 1.00 97.38 124 GLU A N 1
ATOM 885 C CA . GLU A 1 124 ? 1.625 -11.520 -2.277 1.00 97.38 124 GLU A CA 1
ATOM 886 C C . GLU A 1 124 ? 2.951 -11.976 -2.908 1.00 97.38 124 GLU A C 1
ATOM 888 O O . GLU A 1 124 ? 4.001 -11.386 -2.655 1.00 97.38 124 GLU A O 1
ATOM 893 N N . SER A 1 125 ? 2.903 -12.970 -3.802 1.00 96.81 125 SER A N 1
ATOM 894 C CA . SER A 1 125 ? 4.071 -13.445 -4.550 1.00 96.81 125 SER A CA 1
ATOM 895 C C . SER A 1 125 ? 4.712 -12.348 -5.405 1.00 96.81 125 SER A C 1
ATOM 897 O O . SER A 1 125 ? 5.937 -12.272 -5.471 1.00 96.81 125 SER A O 1
ATOM 899 N N . ALA A 1 126 ? 3.918 -11.457 -6.005 1.00 97.62 126 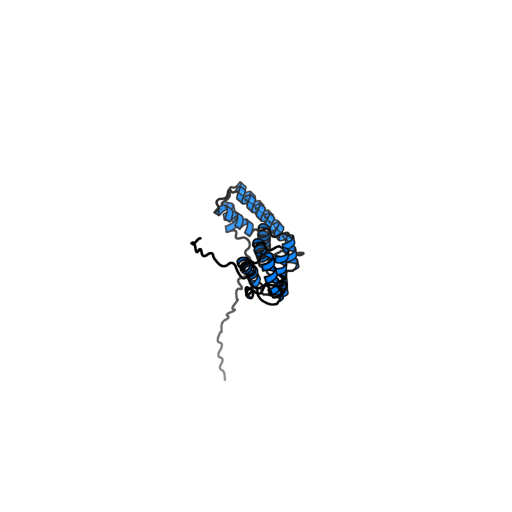ALA A N 1
ATOM 900 C CA . ALA A 1 126 ? 4.441 -10.335 -6.780 1.00 97.62 126 ALA A CA 1
ATOM 901 C C . ALA A 1 126 ? 5.074 -9.265 -5.885 1.00 97.62 126 ALA A C 1
ATOM 903 O O . ALA A 1 126 ? 6.095 -8.693 -6.256 1.00 97.62 126 ALA A O 1
ATOM 904 N N . VAL A 1 127 ? 4.532 -9.035 -4.683 1.00 97.50 127 VAL A N 1
ATOM 905 C CA . VAL A 1 127 ? 5.156 -8.149 -3.684 1.00 97.50 127 VAL A CA 1
ATOM 906 C C . VAL A 1 127 ? 6.517 -8.702 -3.251 1.00 97.50 127 VAL A C 1
ATOM 908 O O . VAL A 1 127 ? 7.493 -7.954 -3.192 1.00 97.50 127 VAL A O 1
ATOM 911 N N . LEU A 1 128 ? 6.608 -10.011 -2.996 1.00 96.00 128 LEU A N 1
ATOM 912 C CA . LEU A 1 128 ? 7.865 -10.670 -2.634 1.00 96.00 128 LEU A CA 1
ATOM 913 C C . LEU A 1 128 ? 8.900 -10.589 -3.761 1.00 96.00 128 LEU A C 1
ATOM 915 O O . LEU A 1 128 ? 10.051 -10.247 -3.497 1.00 96.00 128 LEU A O 1
ATOM 919 N N . GLN A 1 129 ? 8.496 -10.839 -5.011 1.00 95.69 129 GLN A N 1
ATOM 920 C CA . GLN A 1 129 ? 9.376 -10.697 -6.176 1.00 95.69 129 GLN A CA 1
ATOM 921 C C . GLN A 1 129 ? 9.829 -9.244 -6.377 1.00 95.69 129 GLN A C 1
ATOM 923 O O . GLN A 1 129 ? 11.012 -8.990 -6.603 1.00 95.69 129 GLN A O 1
ATOM 928 N N . LEU A 1 130 ? 8.915 -8.279 -6.227 1.00 94.88 130 LEU A N 1
ATOM 929 C CA . LEU A 1 130 ? 9.228 -6.854 -6.311 1.00 94.88 130 LEU A CA 1
ATOM 930 C C . LEU A 1 130 ? 10.258 -6.446 -5.256 1.00 94.88 130 LEU A C 1
ATOM 932 O O . LEU A 1 130 ? 11.198 -5.730 -5.597 1.00 94.88 130 LEU A O 1
ATOM 936 N N . ARG A 1 131 ? 10.097 -6.909 -4.009 1.00 93.38 131 ARG A N 1
ATOM 937 C CA . ARG A 1 131 ? 11.041 -6.664 -2.910 1.00 93.38 131 ARG A CA 1
ATOM 938 C C . ARG A 1 131 ? 12.392 -7.331 -3.163 1.00 93.38 131 ARG A C 1
ATOM 940 O O . ARG A 1 131 ? 13.416 -6.699 -2.937 1.00 93.38 131 ARG A O 1
ATOM 947 N N . ALA A 1 132 ? 12.406 -8.583 -3.616 1.00 91.94 132 ALA A N 1
ATOM 948 C CA . ALA A 1 132 ? 13.642 -9.327 -3.865 1.00 91.94 132 ALA A CA 1
ATOM 949 C C . ALA A 1 132 ? 14.510 -8.679 -4.958 1.00 91.94 132 ALA A C 1
ATOM 951 O O . ALA A 1 132 ? 15.733 -8.737 -4.879 1.00 91.94 132 ALA A O 1
ATOM 952 N N . GLY A 1 133 ? 13.884 -8.042 -5.953 1.00 90.50 133 GLY A N 1
ATOM 953 C CA . GLY A 1 133 ? 14.580 -7.299 -7.006 1.00 90.50 133 GLY A CA 1
ATOM 954 C C . GLY A 1 133 ? 14.853 -5.824 -6.693 1.00 90.50 133 GLY A C 1
ATOM 955 O O . GLY A 1 133 ? 15.433 -5.139 -7.537 1.00 90.50 133 GLY A O 1
ATOM 956 N N . ALA A 1 134 ? 14.408 -5.308 -5.543 1.00 90.94 134 ALA A N 1
ATOM 957 C CA . ALA A 1 134 ? 14.531 -3.893 -5.214 1.00 90.94 134 ALA A CA 1
ATOM 958 C C . ALA A 1 134 ? 15.975 -3.503 -4.881 1.00 90.94 134 ALA A C 1
ATOM 960 O O . ALA A 1 134 ? 16.716 -4.245 -4.235 1.00 90.94 134 ALA A O 1
ATOM 961 N N . ARG A 1 135 ? 16.369 -2.300 -5.301 1.00 88.00 135 ARG A N 1
ATOM 962 C CA . ARG A 1 135 ? 17.695 -1.744 -4.998 1.00 88.00 135 ARG A CA 1
ATOM 963 C C . ARG A 1 135 ? 17.715 -1.063 -3.635 1.00 88.00 135 ARG A C 1
ATOM 965 O O . ARG A 1 135 ? 16.688 -0.610 -3.132 1.00 88.00 135 ARG A O 1
ATOM 972 N N . ALA A 1 136 ? 18.909 -0.933 -3.057 1.00 84.44 136 ALA A N 1
ATOM 973 C CA . ALA A 1 136 ? 19.095 -0.112 -1.866 1.00 84.44 136 ALA A CA 1
ATOM 974 C C . ALA A 1 136 ? 18.618 1.328 -2.141 1.00 84.44 136 ALA A C 1
ATOM 976 O O . ALA A 1 136 ? 19.016 1.936 -3.133 1.00 84.44 136 ALA A O 1
ATOM 977 N N . GLY A 1 137 ? 17.746 1.851 -1.276 1.00 83.56 137 GLY A N 1
ATOM 978 C CA . GLY A 1 137 ? 17.167 3.192 -1.417 1.00 83.56 137 GLY A CA 1
ATOM 979 C C . GLY A 1 137 ? 16.027 3.315 -2.437 1.00 83.56 137 GLY A C 1
ATOM 980 O O . GLY A 1 137 ? 15.494 4.409 -2.606 1.00 83.56 137 GLY A O 1
ATOM 981 N N . GLU A 1 138 ? 15.619 2.231 -3.103 1.00 89.44 138 GLU A N 1
ATOM 982 C CA . GLU A 1 138 ? 14.467 2.262 -4.004 1.00 89.44 138 GLU A CA 1
ATOM 983 C C . GLU A 1 138 ? 13.161 2.513 -3.224 1.00 89.44 138 GLU A C 1
ATOM 985 O O . GLU A 1 138 ? 12.912 1.842 -2.219 1.00 89.44 138 GLU A O 1
ATOM 990 N N . PRO A 1 139 ? 12.286 3.434 -3.675 1.00 92.19 139 PRO A N 1
ATOM 991 C CA . PRO A 1 139 ? 11.018 3.692 -3.002 1.00 92.19 139 PRO A CA 1
ATOM 992 C C . PRO A 1 139 ? 10.016 2.560 -3.268 1.00 92.19 139 PRO A C 1
ATOM 994 O O . PRO A 1 139 ? 9.240 2.610 -4.227 1.00 92.19 139 PRO A O 1
ATOM 997 N N . ILE A 1 140 ? 9.999 1.553 -2.388 1.00 94.44 140 ILE A N 1
ATOM 998 C CA . ILE A 1 140 ? 9.111 0.381 -2.473 1.00 94.44 140 ILE A CA 1
ATOM 999 C C . ILE A 1 140 ? 7.647 0.799 -2.602 1.00 94.44 140 ILE A C 1
ATOM 1001 O O . ILE A 1 140 ? 6.937 0.267 -3.459 1.00 94.44 140 ILE A O 1
ATOM 1005 N N . ALA A 1 141 ? 7.203 1.786 -1.817 1.00 95.75 141 ALA A N 1
ATOM 1006 C CA . ALA A 1 141 ? 5.861 2.337 -1.932 1.00 95.75 141 ALA A CA 1
ATOM 1007 C C . ALA A 1 141 ? 5.525 2.771 -3.367 1.00 95.75 141 ALA A C 1
ATOM 1009 O O . ALA A 1 141 ? 4.452 2.449 -3.870 1.00 95.75 141 ALA A O 1
ATOM 1010 N N . LEU A 1 142 ? 6.425 3.465 -4.064 1.00 96.25 142 LEU A N 1
ATOM 1011 C CA . LEU A 1 142 ? 6.160 3.921 -5.428 1.00 96.25 142 LEU A CA 1
ATOM 1012 C C . LEU A 1 142 ? 6.152 2.757 -6.430 1.00 96.25 142 LEU A C 1
ATOM 1014 O O . LEU A 1 142 ? 5.272 2.684 -7.291 1.00 96.25 142 LEU A O 1
ATOM 1018 N N . ALA A 1 143 ? 7.093 1.823 -6.291 1.00 96.88 143 ALA A N 1
ATOM 1019 C CA . ALA A 1 143 ? 7.178 0.645 -7.146 1.00 96.88 143 ALA A CA 1
ATOM 1020 C C . ALA A 1 143 ? 5.926 -0.244 -7.024 1.00 96.88 143 ALA A C 1
ATOM 1022 O O . ALA A 1 143 ? 5.365 -0.661 -8.038 1.00 96.88 143 ALA A O 1
ATOM 1023 N N . VAL A 1 144 ? 5.431 -0.490 -5.805 1.00 97.81 144 VAL A N 1
ATOM 1024 C CA . VAL A 1 144 ? 4.238 -1.326 -5.597 1.00 97.81 144 VAL A CA 1
ATOM 1025 C C . VAL A 1 144 ? 2.953 -0.634 -6.063 1.00 97.81 144 VAL A C 1
ATOM 1027 O O . VAL A 1 144 ? 2.072 -1.295 -6.615 1.00 97.81 144 VAL A O 1
ATOM 1030 N N . HIS A 1 145 ? 2.853 0.696 -5.930 1.00 97.50 145 HIS A N 1
ATOM 1031 C CA . HIS A 1 145 ? 1.742 1.444 -6.525 1.00 97.50 145 HIS A CA 1
ATOM 1032 C C . HIS A 1 145 ? 1.742 1.321 -8.049 1.00 97.50 145 HIS A C 1
ATOM 1034 O O . HIS A 1 145 ? 0.698 1.036 -8.628 1.00 97.50 145 HIS A O 1
ATOM 1040 N N . THR A 1 146 ? 2.915 1.450 -8.669 1.00 97.88 146 THR A N 1
ATOM 1041 C CA . THR A 1 146 ? 3.099 1.298 -10.118 1.00 97.88 146 THR A CA 1
ATOM 1042 C C . THR A 1 146 ? 2.713 -0.103 -10.593 1.00 97.88 146 THR A C 1
ATOM 1044 O O . THR A 1 146 ? 1.992 -0.246 -11.577 1.00 97.88 146 THR A O 1
ATOM 1047 N N . LEU A 1 147 ? 3.133 -1.147 -9.870 1.00 98.31 147 LEU A N 1
ATOM 1048 C CA . LEU A 1 147 ? 2.756 -2.534 -10.158 1.00 98.31 147 LEU A CA 1
ATOM 1049 C C . LEU A 1 147 ? 1.233 -2.721 -10.147 1.00 98.31 147 LEU A C 1
ATOM 1051 O O . LEU A 1 147 ? 0.659 -3.261 -11.092 1.00 98.31 147 LEU A O 1
ATOM 1055 N N . ALA A 1 148 ? 0.575 -2.256 -9.088 1.00 98.19 148 ALA A N 1
ATOM 1056 C CA . ALA A 1 148 ? -0.872 -2.352 -8.957 1.00 98.19 148 ALA A CA 1
ATOM 1057 C C . ALA A 1 148 ? -1.611 -1.566 -10.054 1.00 98.19 148 ALA A C 1
ATOM 1059 O O . ALA A 1 148 ? -2.601 -2.051 -10.594 1.00 98.19 148 ALA A O 1
ATOM 1060 N N . ASP A 1 149 ? -1.108 -0.388 -10.425 1.00 98.19 149 ASP A N 1
ATOM 1061 C CA . ASP A 1 149 ? -1.664 0.437 -11.497 1.00 98.19 149 ASP A CA 1
ATOM 1062 C C . ASP A 1 149 ? -1.598 -0.262 -12.863 1.00 98.19 149 ASP A C 1
ATOM 1064 O O . ASP A 1 149 ? -2.531 -0.150 -13.662 1.00 98.19 149 ASP A O 1
ATOM 1068 N N . LEU A 1 150 ? -0.518 -0.998 -13.140 1.00 98.31 150 LEU A N 1
ATOM 1069 C CA . LEU A 1 150 ? -0.395 -1.814 -14.349 1.00 98.31 150 LEU A CA 1
ATOM 1070 C C . LEU A 1 150 ? -1.397 -2.977 -14.338 1.00 98.31 150 LEU A C 1
ATOM 1072 O O . LEU A 1 150 ? -2.115 -3.178 -15.316 1.00 98.31 150 LEU A O 1
ATOM 1076 N N . ILE A 1 151 ? -1.503 -3.697 -13.220 1.00 98.25 151 ILE A N 1
ATOM 1077 C CA . ILE A 1 151 ? -2.432 -4.830 -13.076 1.00 98.25 151 ILE A CA 1
ATOM 1078 C C . ILE A 1 151 ? -3.888 -4.375 -13.250 1.00 98.25 151 ILE A C 1
ATOM 1080 O O . ILE A 1 151 ? -4.658 -5.018 -13.960 1.00 98.25 151 ILE A O 1
ATOM 1084 N N . GLN A 1 152 ? -4.262 -3.224 -12.686 1.00 97.38 152 GLN A N 1
ATOM 1085 C CA . GLN A 1 152 ? -5.605 -2.651 -12.843 1.00 97.38 152 GLN A CA 1
ATOM 1086 C C . GLN A 1 152 ? -5.953 -2.277 -14.289 1.00 97.38 152 GLN A C 1
ATOM 1088 O O . GLN A 1 152 ? -7.129 -2.227 -14.640 1.00 97.38 152 GLN A O 1
ATOM 1093 N N . ARG A 1 153 ? -4.948 -2.061 -15.143 1.00 96.62 153 ARG A N 1
ATOM 1094 C CA . ARG A 1 153 ? -5.113 -1.839 -16.590 1.00 96.62 153 ARG A CA 1
ATOM 1095 C C . ARG A 1 153 ? -5.182 -3.142 -17.390 1.00 96.62 153 ARG A C 1
ATOM 1097 O O . ARG A 1 153 ? -5.142 -3.117 -18.617 1.00 96.62 153 ARG A O 1
ATOM 1104 N N . GLY A 1 154 ? -5.268 -4.285 -16.710 1.00 97.44 154 GLY A N 1
ATOM 1105 C CA . GLY A 1 154 ? -5.335 -5.607 -17.326 1.00 97.44 154 GLY A CA 1
ATOM 1106 C C . GLY A 1 154 ? -3.979 -6.154 -17.768 1.00 97.44 154 GLY A C 1
ATOM 1107 O O . GLY A 1 154 ? -3.940 -7.116 -18.534 1.00 97.44 154 GLY A O 1
ATOM 1108 N N . VAL A 1 155 ? -2.864 -5.560 -17.324 1.00 98.56 155 VAL A N 1
ATOM 1109 C CA . VAL A 1 155 ? -1.531 -6.117 -17.586 1.00 98.56 155 VAL A CA 1
ATOM 1110 C C . VAL A 1 155 ? -1.335 -7.369 -16.719 1.00 98.56 155 VAL A C 1
ATOM 1112 O O . VAL A 1 155 ? -1.511 -7.286 -15.501 1.00 98.56 155 VAL A O 1
ATOM 1115 N N . PRO A 1 156 ? -0.948 -8.519 -17.303 1.00 98.44 156 PRO A N 1
ATOM 1116 C CA . PRO A 1 156 ? -0.586 -9.705 -16.533 1.00 98.44 156 PRO A CA 1
ATOM 1117 C C . PRO A 1 156 ? 0.541 -9.423 -15.528 1.00 98.44 156 PRO A C 1
ATOM 1119 O O . PRO A 1 156 ? 1.442 -8.625 -15.791 1.00 98.44 156 PRO A O 1
ATOM 1122 N N . VAL A 1 157 ? 0.484 -10.066 -14.360 1.00 98.25 157 VAL A N 1
ATOM 1123 C CA . VAL A 1 157 ? 1.381 -9.787 -13.222 1.00 98.25 157 VAL A CA 1
ATOM 1124 C C . VAL A 1 157 ? 2.858 -9.964 -13.586 1.00 98.25 157 VAL A C 1
ATOM 1126 O O . VAL A 1 157 ? 3.685 -9.130 -13.226 1.00 98.25 157 VAL A O 1
ATOM 1129 N N . ASP A 1 158 ? 3.183 -11.025 -14.317 1.00 98.19 158 ASP A N 1
ATOM 1130 C CA . ASP A 1 158 ? 4.523 -11.336 -14.816 1.00 98.19 158 ASP A CA 1
ATOM 1131 C C . ASP A 1 158 ? 5.050 -10.249 -15.763 1.00 98.19 158 ASP A C 1
ATOM 1133 O O . ASP A 1 158 ? 6.168 -9.767 -15.590 1.00 98.19 158 ASP A O 1
ATOM 1137 N N . VAL A 1 159 ? 4.219 -9.780 -16.697 1.00 98.50 159 VAL A N 1
ATOM 1138 C CA . VAL A 1 159 ? 4.579 -8.695 -17.624 1.00 98.50 159 VAL A CA 1
ATOM 1139 C C . VAL A 1 159 ? 4.739 -7.361 -16.887 1.00 98.50 159 VAL A C 1
ATOM 1141 O O . VAL A 1 159 ? 5.629 -6.572 -17.202 1.00 98.50 159 VAL A O 1
ATOM 1144 N N . ALA A 1 160 ? 3.913 -7.091 -15.875 1.00 98.44 160 ALA A N 1
ATOM 1145 C CA . ALA A 1 160 ? 4.053 -5.887 -15.062 1.00 98.44 160 ALA A CA 1
ATOM 1146 C C . ALA A 1 160 ? 5.368 -5.898 -14.259 1.00 98.44 160 ALA A C 1
ATOM 1148 O O . ALA A 1 160 ? 6.092 -4.901 -14.251 1.00 98.44 160 ALA A O 1
ATOM 1149 N N . LEU A 1 161 ? 5.720 -7.029 -13.639 1.00 98.25 161 LEU A N 1
ATOM 1150 C CA . LEU A 1 161 ? 7.005 -7.208 -12.953 1.00 98.25 161 LEU A CA 1
ATOM 1151 C C . LEU A 1 161 ? 8.193 -7.077 -13.913 1.00 98.25 161 LEU A C 1
ATOM 1153 O O . LEU A 1 161 ? 9.217 -6.500 -13.542 1.00 98.25 161 LEU A O 1
ATOM 1157 N N . ASP A 1 162 ? 8.044 -7.540 -15.153 1.00 98.19 162 ASP A N 1
ATOM 1158 C CA . ASP A 1 162 ? 9.048 -7.382 -16.201 1.00 98.19 162 ASP A CA 1
ATOM 1159 C C . ASP A 1 162 ? 9.283 -5.908 -16.585 1.00 98.19 162 ASP A C 1
ATOM 1161 O O . ASP A 1 162 ? 10.428 -5.478 -16.736 1.00 98.19 162 ASP A O 1
ATOM 1165 N N . VAL A 1 163 ? 8.228 -5.085 -16.639 1.00 98.12 163 VAL A N 1
ATOM 1166 C CA . VAL A 1 163 ? 8.349 -3.624 -16.823 1.00 98.12 163 VAL A CA 1
ATOM 1167 C C . VAL A 1 163 ? 9.169 -2.987 -15.694 1.00 98.12 163 VAL A C 1
ATOM 1169 O O . VAL A 1 163 ? 10.082 -2.202 -15.964 1.00 98.12 163 VAL A O 1
ATOM 1172 N N . LEU A 1 164 ? 8.889 -3.340 -14.434 1.00 97.44 164 LEU A N 1
ATOM 1173 C CA . LEU A 1 164 ? 9.659 -2.862 -13.276 1.00 97.44 164 LEU A CA 1
ATOM 1174 C C . LEU A 1 164 ? 11.115 -3.350 -13.321 1.00 97.44 164 LEU A C 1
ATOM 1176 O O . LEU A 1 164 ? 12.029 -2.584 -13.021 1.00 97.44 164 LEU A O 1
ATOM 1180 N N . SER A 1 165 ? 11.347 -4.597 -13.734 1.00 96.88 165 SER A N 1
ATOM 1181 C CA . SER A 1 165 ? 12.689 -5.158 -13.923 1.00 96.88 165 SER A CA 1
ATOM 1182 C C . SER A 1 165 ? 13.478 -4.402 -14.996 1.00 96.88 165 SER A C 1
ATOM 1184 O O . SER A 1 165 ? 14.622 -4.011 -14.761 1.00 96.88 165 SER A O 1
ATOM 1186 N N . ALA A 1 166 ? 12.855 -4.100 -16.139 1.00 96.56 166 ALA A N 1
ATOM 1187 C CA . ALA A 1 166 ? 13.464 -3.316 -17.211 1.00 96.56 166 ALA A CA 1
ATOM 1188 C C . ALA A 1 166 ? 13.784 -1.874 -16.777 1.00 96.56 166 ALA A C 1
ATOM 1190 O O . ALA A 1 166 ? 14.864 -1.364 -17.083 1.00 96.56 166 ALA A O 1
ATOM 1191 N N . TRP A 1 167 ? 12.879 -1.229 -16.029 1.00 96.12 167 TRP A N 1
ATOM 1192 C CA . TRP A 1 167 ? 13.125 0.090 -15.434 1.00 96.12 167 TRP A CA 1
ATOM 1193 C C . TRP A 1 167 ? 14.335 0.054 -14.490 1.00 96.12 167 TRP A C 1
ATOM 1195 O O . TRP A 1 167 ? 15.238 0.886 -14.624 1.00 96.12 167 TRP A O 1
ATOM 1205 N N . ARG A 1 168 ? 14.416 -0.955 -13.608 1.00 94.88 168 ARG A N 1
ATOM 1206 C CA . ARG A 1 168 ? 15.576 -1.144 -12.728 1.00 94.88 168 ARG A CA 1
ATOM 1207 C C . ARG A 1 168 ? 16.840 -1.350 -13.537 1.00 94.88 168 ARG A C 1
ATOM 1209 O O . ARG A 1 168 ? 17.787 -0.605 -13.333 1.00 94.88 168 ARG A O 1
ATOM 1216 N N . ALA A 1 169 ? 16.871 -2.307 -14.462 1.00 93.94 169 ALA A N 1
ATOM 1217 C CA . ALA A 1 169 ? 18.058 -2.645 -15.248 1.00 93.94 169 ALA A CA 1
ATOM 1218 C C . ALA A 1 169 ? 18.692 -1.419 -15.928 1.00 93.94 169 ALA A C 1
ATOM 1220 O O . ALA A 1 169 ? 19.915 -1.309 -15.949 1.00 93.94 169 ALA A O 1
ATOM 1221 N N . ARG A 1 170 ? 17.875 -0.456 -16.376 1.00 93.44 170 ARG A N 1
ATOM 1222 C CA . ARG A 1 170 ? 18.348 0.809 -16.957 1.00 93.44 170 ARG A CA 1
ATOM 1223 C C . ARG A 1 170 ? 19.021 1.762 -15.955 1.00 93.44 170 ARG A C 1
ATOM 1225 O O . ARG A 1 170 ? 19.757 2.645 -16.375 1.00 93.44 170 ARG A O 1
ATOM 1232 N N . GLY A 1 171 ? 18.782 1.626 -14.651 1.00 90.00 171 GLY A N 1
ATOM 1233 C CA . GLY A 1 171 ? 19.262 2.595 -13.655 1.00 90.00 171 GLY A CA 1
ATOM 1234 C C . GLY A 1 171 ? 18.520 3.924 -13.701 1.00 90.00 171 GLY A C 1
ATOM 1235 O O . GLY A 1 171 ? 19.103 4.967 -13.440 1.00 90.00 171 GLY A O 1
ATOM 1236 N N . ALA A 1 172 ? 17.245 3.864 -14.066 1.00 86.31 172 ALA A N 1
ATOM 1237 C CA . ALA A 1 172 ? 16.363 5.006 -14.216 1.00 86.31 172 ALA A CA 1
ATOM 1238 C C . ALA A 1 172 ? 16.030 5.706 -12.890 1.00 86.31 172 ALA A C 1
ATOM 1240 O O . ALA A 1 172 ? 16.069 5.090 -11.822 1.00 86.31 172 ALA A O 1
ATOM 1241 N N . ASP A 1 173 ? 15.624 6.974 -12.976 1.00 90.88 173 ASP A N 1
ATOM 1242 C CA . ASP A 1 173 ? 15.188 7.736 -11.807 1.00 90.88 173 ASP A CA 1
ATOM 1243 C C . ASP A 1 173 ? 13.858 7.176 -11.251 1.00 90.88 173 ASP A C 1
ATOM 1245 O O . ASP A 1 173 ? 12.967 6.806 -12.032 1.00 90.88 173 ASP A O 1
ATOM 1249 N N . PRO A 1 174 ? 13.673 7.115 -9.917 1.00 91.00 174 PRO A N 1
ATOM 1250 C CA . PRO A 1 174 ? 12.414 6.687 -9.314 1.00 91.00 174 PRO A CA 1
ATOM 1251 C C . PRO A 1 174 ? 11.187 7.490 -9.749 1.00 91.00 174 PRO A C 1
ATOM 1253 O O . PRO A 1 174 ? 10.087 6.942 -9.761 1.00 91.00 174 PRO A O 1
ATOM 1256 N N . ALA A 1 175 ? 11.334 8.760 -10.129 1.00 90.25 175 ALA A N 1
ATOM 1257 C CA . ALA A 1 175 ? 10.234 9.569 -10.638 1.00 90.25 175 ALA A CA 1
ATOM 1258 C C . ALA A 1 175 ? 9.600 8.967 -11.899 1.00 90.25 175 ALA A C 1
ATOM 1260 O O . ALA A 1 175 ? 8.386 9.082 -12.068 1.00 90.25 175 ALA A O 1
ATOM 1261 N N . GLU A 1 176 ? 10.379 8.254 -12.720 1.00 93.38 176 GLU A N 1
ATOM 1262 C CA . GLU A 1 176 ? 9.892 7.618 -13.946 1.00 93.38 176 GLU A CA 1
ATOM 1263 C C . GLU A 1 176 ? 8.897 6.477 -13.688 1.00 93.38 176 GLU A C 1
ATOM 1265 O O . GLU A 1 176 ? 8.104 6.161 -14.574 1.00 93.38 176 GLU A O 1
ATOM 1270 N N . LEU A 1 177 ? 8.877 5.885 -12.486 1.00 94.56 177 LEU A N 1
ATOM 1271 C CA . LEU A 1 177 ? 7.895 4.857 -12.119 1.00 94.56 177 LEU A CA 1
ATOM 1272 C C . LEU A 1 177 ? 6.452 5.357 -12.300 1.00 94.56 177 LEU A C 1
ATOM 1274 O O . LEU A 1 177 ? 5.600 4.607 -12.770 1.00 94.56 177 LEU A O 1
ATOM 1278 N N . ARG A 1 178 ? 6.193 6.644 -12.018 1.00 93.50 178 ARG A N 1
ATOM 1279 C CA . ARG A 1 178 ? 4.862 7.265 -12.179 1.00 93.50 178 ARG A CA 1
ATOM 1280 C C . ARG A 1 178 ? 4.414 7.354 -13.637 1.00 93.50 178 ARG A C 1
ATOM 1282 O O . ARG A 1 178 ? 3.218 7.381 -13.909 1.00 93.50 178 ARG A O 1
ATOM 1289 N N . GLU A 1 179 ? 5.362 7.358 -14.568 1.00 94.50 179 GLU A N 1
ATOM 1290 C CA . GLU A 1 179 ? 5.096 7.510 -15.997 1.00 94.50 179 GLU A CA 1
ATOM 1291 C C . GLU A 1 179 ? 4.791 6.175 -16.687 1.00 94.50 179 GLU A C 1
ATOM 1293 O O . GLU A 1 179 ? 4.169 6.153 -17.754 1.00 94.50 179 GLU A O 1
ATOM 1298 N N . LEU A 1 180 ? 5.200 5.045 -16.094 1.00 96.88 180 LEU A N 1
ATOM 1299 C CA . LEU A 1 180 ? 5.041 3.719 -16.702 1.00 96.88 180 LEU A CA 1
ATOM 1300 C C . LEU A 1 180 ? 3.568 3.355 -16.953 1.00 96.88 180 LEU A C 1
ATOM 1302 O O . LEU A 1 180 ? 3.253 2.965 -18.082 1.00 96.88 180 LEU A O 1
ATOM 1306 N N . PRO A 1 181 ? 2.634 3.530 -15.992 1.00 97.25 181 PRO A N 1
ATOM 1307 C CA . PRO A 1 181 ? 1.230 3.223 -16.235 1.00 97.25 181 PRO A CA 1
ATOM 1308 C C . PRO A 1 181 ? 0.627 4.119 -17.319 1.00 97.25 181 PRO A C 1
ATOM 1310 O O . PRO A 1 181 ? -0.140 3.640 -18.149 1.00 97.25 181 PRO A O 1
ATOM 1313 N N . ALA A 1 182 ? 1.010 5.400 -17.365 1.00 96.00 182 ALA A N 1
ATOM 1314 C CA . ALA A 1 182 ? 0.549 6.331 -18.392 1.00 96.00 182 ALA A CA 1
ATOM 1315 C C . ALA A 1 182 ? 1.069 5.955 -19.790 1.00 96.00 182 ALA A C 1
ATOM 1317 O O . ALA A 1 182 ? 0.347 6.101 -20.777 1.00 96.00 182 ALA A O 1
ATOM 1318 N N . ALA A 1 183 ? 2.300 5.448 -19.891 1.00 96.12 183 ALA A N 1
ATOM 1319 C CA . ALA A 1 183 ? 2.864 4.965 -21.147 1.00 96.12 183 ALA A CA 1
ATOM 1320 C C . ALA A 1 183 ? 2.141 3.720 -21.678 1.00 96.12 183 ALA A C 1
ATOM 1322 O O . ALA A 1 183 ? 1.787 3.685 -22.858 1.00 96.12 183 ALA A O 1
ATOM 1323 N N . VAL A 1 184 ? 1.857 2.746 -20.808 1.00 97.69 184 VAL A N 1
ATOM 1324 C CA . VAL A 1 184 ? 1.050 1.564 -21.158 1.00 97.69 184 VAL A CA 1
ATOM 1325 C C . VAL A 1 184 ? -0.355 1.978 -21.588 1.00 97.69 184 VAL A C 1
ATOM 1327 O O . VAL A 1 184 ? -0.830 1.577 -22.648 1.00 97.69 184 VAL A O 1
ATOM 1330 N N . GLU A 1 185 ? -0.993 2.844 -20.807 1.00 97.00 185 GLU A N 1
ATOM 1331 C CA . GLU A 1 185 ? -2.334 3.353 -21.072 1.00 97.00 185 GLU A CA 1
ATOM 1332 C C . GLU A 1 185 ? -2.444 4.040 -22.447 1.00 97.00 185 GLU A C 1
ATOM 1334 O O . GLU A 1 185 ? -3.428 3.850 -23.161 1.00 97.00 185 GLU A O 1
ATOM 1339 N N . ARG A 1 186 ? -1.432 4.820 -22.864 1.00 96.12 186 ARG A N 1
ATOM 1340 C CA . ARG A 1 186 ? -1.426 5.450 -24.197 1.00 96.12 186 ARG A CA 1
ATOM 1341 C C . ARG A 1 186 ? -1.509 4.420 -25.325 1.00 96.12 186 ARG A C 1
ATOM 1343 O O . ARG A 1 186 ? -2.254 4.651 -26.272 1.00 96.12 186 ARG A O 1
ATOM 1350 N N . LEU A 1 187 ? -0.777 3.311 -25.220 1.00 95.56 187 LEU A N 1
ATOM 1351 C CA . LEU A 1 187 ? -0.806 2.233 -26.214 1.00 95.56 187 LEU A CA 1
ATOM 1352 C C . LEU A 1 187 ? -2.139 1.471 -26.173 1.00 95.56 187 LEU A C 1
ATOM 1354 O O . LEU A 1 187 ? -2.694 1.159 -27.225 1.00 95.56 187 LEU A O 1
ATOM 1358 N N . ILE A 1 188 ? -2.697 1.241 -24.980 1.00 97.19 188 ILE A N 1
ATOM 1359 C CA . ILE A 1 188 ? -4.022 0.618 -24.828 1.00 97.19 188 ILE A CA 1
ATOM 1360 C C . ILE A 1 188 ? -5.097 1.448 -25.534 1.00 97.19 188 ILE A C 1
ATOM 1362 O O . ILE A 1 188 ? -5.877 0.913 -26.320 1.00 97.19 188 ILE A O 1
ATOM 1366 N N . ARG A 1 189 ? -5.091 2.775 -25.351 1.00 96.12 189 ARG A N 1
ATOM 1367 C CA . ARG A 1 189 ? -6.013 3.683 -26.058 1.00 96.12 189 ARG A CA 1
ATOM 1368 C C . ARG A 1 189 ? -5.832 3.700 -27.579 1.00 96.12 189 ARG A C 1
ATOM 1370 O O . ARG A 1 189 ? -6.730 4.148 -28.282 1.00 96.12 189 ARG A O 1
ATOM 1377 N N . GLN A 1 190 ? -4.703 3.214 -28.088 1.00 95.12 190 GLN A N 1
ATOM 1378 C CA . GLN A 1 190 ? -4.435 3.039 -29.521 1.00 95.12 190 GLN A CA 1
ATOM 1379 C C . GLN A 1 190 ? -4.840 1.647 -30.035 1.00 95.12 190 GLN A C 1
ATOM 1381 O O . GLN A 1 190 ? -4.567 1.316 -31.186 1.00 95.12 190 GLN A O 1
ATOM 1386 N N . GLY A 1 191 ? -5.486 0.828 -29.201 1.00 96.62 191 GLY A N 1
ATOM 1387 C CA . GLY A 1 191 ? -5.955 -0.510 -29.558 1.00 96.62 191 GLY A CA 1
ATOM 1388 C C . GLY A 1 191 ? -4.933 -1.624 -29.325 1.00 96.62 191 GLY A C 1
ATOM 1389 O O . GLY A 1 191 ? -5.187 -2.764 -29.711 1.00 96.62 191 GLY A O 1
ATOM 1390 N N . VAL A 1 192 ? -3.788 -1.336 -28.696 1.00 97.19 192 VAL A N 1
ATOM 1391 C CA . VAL A 1 192 ? -2.807 -2.367 -28.327 1.00 97.19 192 VAL A CA 1
ATOM 1392 C C . VAL A 1 192 ? -3.299 -3.119 -27.089 1.00 97.19 192 VAL A C 1
ATOM 1394 O O . VAL A 1 192 ? -3.718 -2.513 -26.106 1.00 97.19 192 VAL A O 1
ATOM 1397 N N . LEU A 1 193 ? -3.222 -4.452 -27.097 1.00 97.50 193 LEU A N 1
ATOM 1398 C CA . LEU A 1 193 ? -3.613 -5.257 -25.934 1.00 97.50 193 LEU A CA 1
ATOM 1399 C C . LEU A 1 193 ? -2.722 -4.937 -24.712 1.00 97.50 193 LEU A C 1
ATOM 1401 O O . LEU A 1 193 ? -1.514 -4.768 -24.896 1.00 97.50 193 LEU A O 1
ATOM 1405 N N . PRO A 1 194 ? -3.245 -4.932 -23.467 1.00 98.31 194 PRO A N 1
ATOM 1406 C CA . PRO A 1 194 ? -2.482 -4.535 -22.275 1.00 98.31 194 PRO A CA 1
ATOM 1407 C C . PRO A 1 194 ? -1.132 -5.243 -22.102 1.00 98.31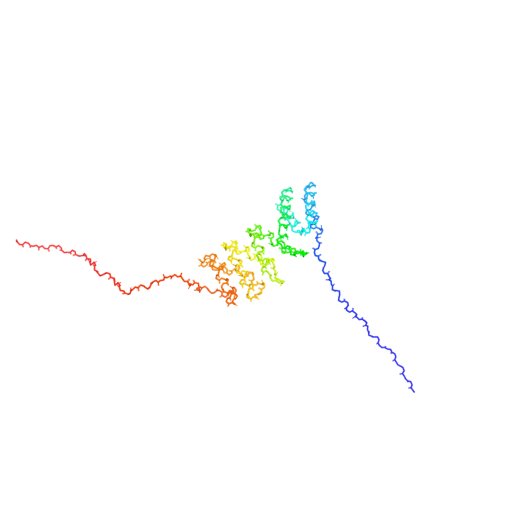 194 PRO A C 1
ATOM 1409 O O . PRO A 1 194 ? -0.119 -4.593 -21.845 1.00 98.31 194 PRO A O 1
ATOM 1412 N N . ALA A 1 195 ? -1.087 -6.563 -22.316 1.00 98.06 195 ALA A N 1
ATOM 1413 C CA . ALA A 1 195 ? 0.154 -7.335 -22.249 1.00 98.06 195 ALA A CA 1
ATOM 1414 C C . ALA A 1 195 ? 1.188 -6.873 -23.293 1.00 98.06 195 ALA A C 1
ATOM 1416 O O . ALA A 1 195 ? 2.360 -6.692 -22.973 1.00 98.06 195 ALA A O 1
ATOM 1417 N N . GLN A 1 196 ? 0.754 -6.621 -24.533 1.00 97.62 196 GLN A N 1
ATOM 1418 C CA . GLN A 1 196 ? 1.631 -6.145 -25.608 1.00 97.62 196 GLN A CA 1
ATOM 1419 C C . GLN A 1 196 ? 2.098 -4.710 -25.350 1.00 97.62 196 GLN A C 1
ATOM 1421 O O . GLN A 1 196 ? 3.272 -4.399 -25.543 1.00 97.62 196 GLN A O 1
ATOM 1426 N N . ALA A 1 197 ? 1.210 -3.844 -24.860 1.00 97.69 197 ALA A N 1
ATOM 1427 C CA . ALA A 1 197 ? 1.533 -2.472 -24.492 1.00 97.69 197 ALA A CA 1
ATOM 1428 C C . ALA A 1 197 ? 2.625 -2.426 -23.410 1.00 97.69 197 ALA A C 1
ATOM 1430 O O . ALA A 1 197 ? 3.642 -1.752 -23.578 1.00 97.69 197 ALA A O 1
ATOM 1431 N N . ALA A 1 198 ? 2.462 -3.200 -22.336 1.00 98.19 198 ALA A N 1
ATOM 1432 C CA . ALA A 1 198 ? 3.454 -3.311 -21.271 1.00 98.19 198 ALA A CA 1
ATOM 1433 C C . ALA A 1 198 ? 4.779 -3.921 -21.754 1.00 98.19 198 ALA A C 1
ATOM 1435 O O . ALA A 1 198 ? 5.839 -3.357 -21.486 1.00 98.19 198 ALA A O 1
ATOM 1436 N N . ALA A 1 199 ? 4.740 -4.995 -22.549 1.00 97.94 199 ALA A N 1
ATOM 1437 C CA . ALA A 1 199 ? 5.945 -5.584 -23.135 1.00 97.94 199 ALA A CA 1
ATOM 1438 C C . ALA A 1 199 ? 6.717 -4.583 -24.019 1.00 97.94 199 ALA A C 1
ATOM 1440 O O . ALA A 1 199 ? 7.948 -4.546 -24.004 1.00 97.94 199 ALA A O 1
ATOM 1441 N N . SER A 1 200 ? 6.003 -3.715 -24.738 1.00 96.31 200 SER A N 1
ATOM 1442 C CA . SER A 1 200 ? 6.596 -2.656 -25.567 1.00 96.31 200 SER A CA 1
ATOM 1443 C C . SER A 1 200 ? 7.292 -1.581 -24.737 1.00 96.31 200 SER A C 1
ATOM 1445 O O . SER A 1 200 ? 8.385 -1.123 -25.086 1.00 96.31 200 SER A O 1
ATOM 1447 N N . VAL A 1 201 ? 6.679 -1.197 -23.612 1.00 96.81 201 VAL A N 1
ATOM 1448 C CA . VAL A 1 201 ? 7.294 -0.304 -22.622 1.00 96.81 201 VAL A CA 1
ATOM 1449 C C . VAL A 1 201 ? 8.556 -0.948 -22.052 1.00 96.81 201 VAL A C 1
ATOM 1451 O O . VAL A 1 201 ? 9.610 -0.315 -22.064 1.00 96.81 201 VAL A O 1
ATOM 1454 N N . ALA A 1 202 ? 8.497 -2.218 -21.641 1.00 97.12 202 ALA A N 1
ATOM 1455 C CA . ALA A 1 202 ? 9.659 -2.946 -21.135 1.00 97.12 202 ALA A CA 1
ATOM 1456 C C . ALA A 1 202 ? 10.793 -3.023 -22.176 1.00 97.12 202 ALA A C 1
ATOM 1458 O O . ALA A 1 202 ? 11.950 -2.761 -21.854 1.00 97.12 202 ALA A O 1
ATOM 1459 N N . ALA A 1 203 ? 10.485 -3.328 -23.440 1.00 95.75 203 ALA A N 1
ATOM 1460 C CA . ALA A 1 203 ? 11.468 -3.351 -24.527 1.00 95.75 203 ALA A CA 1
ATOM 1461 C C . ALA A 1 203 ? 12.129 -1.980 -24.748 1.00 95.75 203 ALA A C 1
ATOM 1463 O O . ALA A 1 203 ? 13.346 -1.894 -24.905 1.00 95.75 203 ALA A O 1
ATOM 1464 N N . THR A 1 204 ? 11.347 -0.903 -24.687 1.00 94.44 204 THR A N 1
ATOM 1465 C CA . THR A 1 204 ? 11.848 0.473 -24.828 1.00 94.44 204 THR A CA 1
ATOM 1466 C C . THR A 1 204 ? 12.785 0.863 -23.687 1.00 94.44 204 THR A C 1
ATOM 1468 O O . THR A 1 204 ? 13.847 1.437 -23.932 1.00 94.44 204 THR A O 1
ATOM 1471 N N . LEU A 1 205 ? 12.438 0.482 -22.454 1.00 95.56 205 LEU A N 1
ATOM 1472 C CA . LEU A 1 205 ? 13.287 0.680 -21.280 1.00 95.56 205 LEU A CA 1
ATOM 1473 C C . LEU A 1 205 ? 14.613 -0.082 -21.406 1.00 95.56 205 LEU A C 1
ATOM 1475 O O . LEU A 1 205 ? 15.666 0.489 -21.133 1.00 95.56 205 LEU A O 1
ATOM 1479 N N . ARG A 1 206 ? 14.588 -1.336 -21.881 1.00 94.38 206 ARG A N 1
ATOM 1480 C CA . ARG A 1 206 ? 15.814 -2.120 -22.129 1.00 94.38 206 ARG A CA 1
ATOM 1481 C C . ARG A 1 206 ? 16.685 -1.530 -23.233 1.00 94.38 206 ARG A C 1
ATOM 1483 O O . ARG A 1 206 ? 17.902 -1.611 -23.145 1.00 94.38 206 ARG A O 1
ATOM 1490 N N . ALA A 1 207 ? 16.078 -0.888 -24.229 1.00 93.06 207 ALA A N 1
ATOM 1491 C CA . ALA A 1 207 ? 16.793 -0.133 -25.256 1.00 93.06 207 ALA A CA 1
ATOM 1492 C C . ALA A 1 207 ? 17.379 1.200 -24.740 1.00 93.06 207 ALA A C 1
ATOM 1494 O O . ALA A 1 207 ? 17.853 2.009 -25.537 1.00 93.06 207 ALA A O 1
ATOM 1495 N N . GLY A 1 208 ? 17.320 1.459 -23.428 1.00 91.62 208 GLY A N 1
ATOM 1496 C CA . GLY A 1 208 ? 17.885 2.646 -22.790 1.00 91.62 208 GLY A CA 1
ATOM 1497 C C . GLY A 1 208 ? 17.011 3.895 -22.895 1.00 91.62 208 GLY A C 1
ATOM 1498 O O . GLY A 1 208 ? 17.445 4.968 -22.483 1.00 91.62 208 GLY A O 1
ATOM 1499 N N . ARG A 1 209 ? 15.786 3.792 -23.426 1.00 88.62 209 ARG A N 1
ATOM 1500 C CA . ARG A 1 209 ? 14.914 4.952 -23.653 1.00 88.62 209 ARG A CA 1
ATOM 1501 C C . ARG A 1 209 ? 13.863 5.085 -22.549 1.00 88.62 209 ARG A C 1
ATOM 1503 O O . ARG A 1 209 ? 13.395 4.096 -21.989 1.00 88.62 209 ARG A O 1
ATOM 1510 N N . GLY A 1 210 ? 13.477 6.323 -22.241 1.00 85.75 210 GLY A N 1
ATOM 1511 C CA . GLY A 1 210 ? 12.450 6.614 -21.236 1.00 85.75 210 GLY A CA 1
ATOM 1512 C C . GLY A 1 210 ? 11.023 6.296 -21.716 1.00 85.75 210 GLY A C 1
ATOM 1513 O O . GLY A 1 210 ? 10.772 6.234 -22.924 1.00 85.75 210 GLY A O 1
ATOM 1514 N N . PRO A 1 211 ? 10.046 6.163 -20.803 1.00 79.31 211 PRO A N 1
ATOM 1515 C CA . PRO A 1 211 ? 8.659 5.800 -21.126 1.00 79.31 211 PRO A CA 1
ATOM 1516 C C . PRO A 1 211 ? 7.925 6.836 -21.998 1.00 79.31 211 PRO A C 1
ATOM 1518 O O . PRO A 1 211 ? 6.934 6.509 -22.653 1.00 79.31 211 PRO A O 1
ATOM 1521 N N . GLY A 1 212 ? 8.412 8.081 -22.048 1.00 74.81 212 GLY A N 1
ATOM 1522 C CA . GLY A 1 212 ? 7.901 9.138 -22.930 1.00 74.81 212 GLY A CA 1
ATOM 1523 C C . GLY A 1 212 ? 8.306 8.998 -24.403 1.00 74.81 212 GLY A C 1
ATOM 1524 O O . GLY A 1 212 ? 7.723 9.657 -25.254 1.00 74.81 212 GLY A O 1
ATOM 1525 N N . THR A 1 213 ? 9.272 8.131 -24.724 1.00 73.00 213 THR A N 1
ATOM 1526 C CA . THR A 1 213 ? 9.840 8.003 -26.083 1.00 73.00 213 THR A CA 1
ATOM 1527 C C . THR A 1 213 ? 9.091 7.025 -26.993 1.00 73.00 213 THR A C 1
ATOM 1529 O O . THR A 1 213 ? 9.463 6.845 -28.152 1.00 73.00 213 THR A O 1
ATOM 1532 N N . LEU A 1 214 ? 8.038 6.382 -26.482 1.00 65.25 214 LEU A N 1
ATOM 1533 C CA . LEU A 1 214 ? 7.186 5.486 -27.259 1.00 65.25 214 LEU A CA 1
ATOM 1534 C C . LEU A 1 214 ? 6.389 6.281 -28.294 1.00 65.25 214 LEU A C 1
ATOM 1536 O O . LEU A 1 214 ? 5.369 6.895 -27.975 1.00 65.25 214 LEU A O 1
ATOM 1540 N N . VAL A 1 215 ? 6.868 6.251 -29.537 1.00 54.00 215 VAL A N 1
ATOM 1541 C CA . VAL A 1 215 ? 6.172 6.811 -30.696 1.00 54.00 215 VAL A CA 1
ATOM 1542 C C . VAL A 1 215 ? 5.154 5.782 -31.210 1.00 54.00 215 VAL A C 1
ATOM 1544 O O . VAL A 1 215 ? 5.516 4.611 -31.382 1.00 54.00 215 VAL A O 1
ATOM 1547 N N . PRO A 1 216 ? 3.895 6.172 -31.470 1.00 42.75 216 PRO A N 1
ATOM 1548 C CA . PRO A 1 216 ? 2.902 5.275 -32.054 1.00 42.75 216 PRO A CA 1
ATOM 1549 C C . PRO A 1 216 ? 3.364 4.807 -33.440 1.00 42.75 216 PRO A C 1
ATOM 1551 O O . PRO A 1 216 ? 3.634 5.634 -34.307 1.00 42.75 216 PRO A O 1
ATOM 1554 N N . GLY A 1 217 ? 3.470 3.489 -33.646 1.00 49.31 217 GLY A N 1
ATOM 1555 C CA . GLY A 1 217 ? 3.730 2.892 -34.966 1.00 49.31 217 GLY A CA 1
ATOM 1556 C C . GLY A 1 217 ? 4.944 1.963 -35.082 1.00 49.31 217 GLY A C 1
ATOM 1557 O O . GLY A 1 217 ? 5.059 1.265 -36.083 1.00 49.31 217 GLY A O 1
ATOM 1558 N N . ALA A 1 218 ? 5.820 1.873 -34.075 1.00 49.06 218 ALA A N 1
ATOM 1559 C CA . ALA A 1 218 ? 6.994 0.982 -34.129 1.00 49.06 218 ALA A CA 1
ATOM 1560 C C . ALA A 1 218 ? 6.703 -0.488 -33.743 1.00 49.06 218 ALA A C 1
ATOM 1562 O O . ALA A 1 218 ? 7.604 -1.325 -33.723 1.00 49.06 218 ALA A O 1
ATOM 1563 N N . LEU A 1 219 ? 5.447 -0.819 -33.436 1.00 49.59 219 LEU A N 1
ATOM 1564 C CA . LEU A 1 219 ? 5.012 -2.157 -33.037 1.00 49.59 219 LEU A CA 1
ATOM 1565 C C . LEU A 1 219 ? 4.466 -2.949 -34.222 1.00 49.59 219 LEU A C 1
ATOM 1567 O O . LEU A 1 219 ? 3.271 -3.205 -34.305 1.00 49.59 219 LEU A O 1
ATOM 1571 N N . VAL A 1 220 ? 5.356 -3.379 -35.118 1.00 43.69 220 VAL A N 1
ATOM 1572 C CA . VAL A 1 220 ? 5.124 -4.608 -35.888 1.00 43.69 220 VAL A CA 1
ATOM 1573 C C . VAL A 1 220 ? 6.443 -5.361 -36.079 1.00 43.69 220 VAL A C 1
ATOM 1575 O O . VAL A 1 220 ? 7.204 -5.059 -36.995 1.00 43.69 220 VAL A O 1
ATOM 1578 N N . PRO A 1 221 ? 6.675 -6.425 -35.301 1.00 42.75 221 PRO A N 1
ATOM 1579 C CA . PRO A 1 221 ? 7.323 -7.610 -35.828 1.00 42.75 221 PRO A CA 1
ATOM 1580 C C . PRO A 1 221 ? 6.323 -8.769 -35.776 1.00 42.75 221 PRO A C 1
ATOM 1582 O O . PRO A 1 221 ? 5.998 -9.277 -34.708 1.00 42.75 221 PRO A O 1
ATOM 1585 N N . GLY A 1 222 ? 5.834 -9.184 -36.950 1.00 41.69 222 GLY A N 1
ATOM 1586 C CA . GLY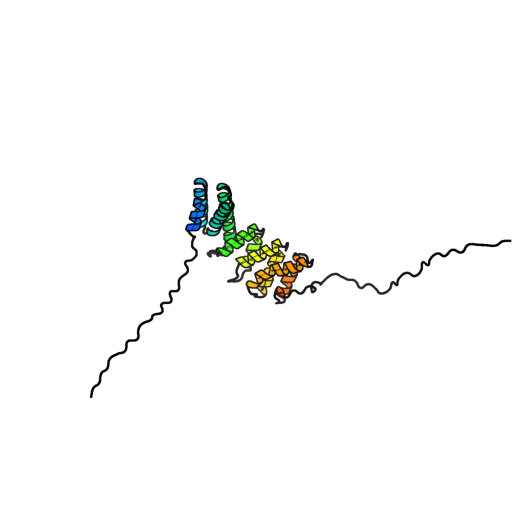 A 1 222 ? 5.165 -10.477 -37.117 1.00 41.69 222 GLY A CA 1
ATOM 1587 C C . GLY A 1 222 ? 3.663 -10.446 -37.413 1.00 41.69 222 GLY A C 1
ATOM 1588 O O . GLY A 1 222 ? 2.843 -10.847 -36.595 1.00 41.69 222 GLY A O 1
ATOM 1589 N N . ARG A 1 223 ? 3.301 -10.137 -38.661 1.00 40.81 223 ARG A N 1
ATOM 1590 C CA . ARG A 1 223 ? 2.279 -10.930 -39.360 1.00 40.81 223 ARG A CA 1
ATOM 1591 C C . ARG A 1 223 ? 2.823 -11.243 -40.741 1.00 40.81 223 ARG A C 1
ATOM 1593 O O . ARG A 1 223 ? 3.042 -10.331 -41.534 1.00 40.81 223 ARG A O 1
ATOM 1600 N N . GLY A 1 224 ? 3.084 -12.525 -40.986 1.00 40.56 224 GLY A N 1
ATOM 1601 C CA . GLY A 1 224 ? 3.455 -13.031 -42.296 1.00 40.56 224 GLY A CA 1
ATOM 1602 C C . GLY A 1 224 ? 2.458 -12.540 -43.338 1.00 40.56 224 GLY A C 1
ATOM 1603 O O . GLY A 1 224 ? 1.303 -12.956 -43.357 1.00 40.56 224 GLY A O 1
ATOM 1604 N N . ARG A 1 225 ? 2.910 -11.623 -44.188 1.00 39.31 225 ARG A N 1
ATOM 1605 C CA . ARG A 1 225 ? 2.356 -11.456 -45.521 1.00 39.31 225 ARG A CA 1
ATOM 1606 C C . ARG A 1 225 ? 3.249 -12.288 -46.420 1.00 39.31 225 ARG A C 1
ATOM 1608 O O . ARG A 1 225 ? 4.353 -11.865 -46.749 1.00 39.31 225 ARG A O 1
ATOM 1615 N N . SER A 1 226 ? 2.792 -13.487 -46.762 1.00 40.03 226 SER A N 1
ATOM 1616 C CA . SER A 1 226 ? 3.309 -14.168 -47.945 1.00 40.03 226 SER A CA 1
ATOM 1617 C C . SER A 1 226 ? 3.221 -13.191 -49.126 1.00 40.03 226 SER A C 1
ATOM 1619 O O . SER A 1 226 ? 2.208 -12.489 -49.234 1.00 40.03 226 SER A O 1
ATOM 1621 N N . PRO A 1 227 ? 4.243 -13.095 -49.992 1.00 42.47 227 PRO A N 1
ATOM 1622 C CA . PRO A 1 227 ? 4.141 -12.287 -51.197 1.00 42.47 227 PRO A CA 1
ATOM 1623 C C . PRO A 1 227 ? 2.976 -12.817 -52.036 1.00 42.47 227 PRO A C 1
ATOM 1625 O O . PRO A 1 227 ? 2.942 -14.000 -52.373 1.00 42.47 227 PRO A O 1
ATOM 1628 N N . LEU A 1 228 ? 2.004 -11.961 -52.348 1.00 53.41 228 LEU A N 1
ATOM 1629 C CA . LEU A 1 228 ? 1.047 -12.259 -53.409 1.00 53.41 228 LEU A CA 1
ATOM 1630 C C . LEU A 1 228 ? 1.843 -12.378 -54.720 1.00 53.41 228 LEU A C 1
ATOM 1632 O O . LEU A 1 228 ? 2.618 -11.464 -55.019 1.00 53.41 228 LEU A O 1
ATOM 1636 N N . PRO A 1 229 ? 1.694 -13.463 -55.499 1.00 51.06 229 PRO A N 1
ATOM 1637 C CA . PRO A 1 229 ? 2.272 -13.517 -56.832 1.00 51.06 229 PRO A CA 1
ATOM 1638 C C . PRO A 1 229 ? 1.585 -12.474 -57.735 1.00 51.06 229 PRO A C 1
ATOM 1640 O O . PRO A 1 229 ? 0.372 -12.267 -57.623 1.00 51.06 229 PRO A O 1
ATOM 1643 N N . PRO A 1 230 ? 2.326 -11.795 -58.626 1.00 40.72 230 PRO A N 1
ATOM 1644 C CA . PRO A 1 230 ? 1.742 -10.837 -59.549 1.00 40.72 230 PRO A CA 1
ATOM 1645 C C . PRO A 1 230 ? 0.968 -11.569 -60.651 1.00 40.72 230 PRO A C 1
ATOM 1647 O O . PRO A 1 230 ? 1.531 -12.400 -61.359 1.00 40.72 230 PRO A O 1
ATOM 1650 N N . GLY A 1 231 ? -0.306 -11.213 -60.827 1.00 47.66 231 GLY A N 1
ATOM 1651 C CA . GLY A 1 231 ? -1.041 -11.489 -62.062 1.00 47.66 231 GLY A CA 1
ATOM 1652 C C . GLY A 1 231 ? -2.395 -12.167 -61.886 1.00 47.66 231 GLY A C 1
ATOM 1653 O O . GLY A 1 231 ? -2.518 -13.355 -62.143 1.00 47.66 231 GLY A O 1
ATOM 1654 N N . VAL A 1 232 ? -3.430 -11.385 -61.568 1.00 45.66 232 VAL A N 1
ATOM 1655 C CA . VAL A 1 232 ? -4.787 -11.620 -62.090 1.00 45.66 232 VAL A CA 1
ATOM 1656 C C . VAL A 1 232 ? -5.400 -10.245 -62.362 1.00 45.66 232 VAL A C 1
ATOM 1658 O O . VAL A 1 232 ? -5.690 -9.490 -61.435 1.00 45.66 232 VAL A O 1
ATOM 1661 N N . GLY A 1 233 ? -5.503 -9.883 -63.642 1.00 45.16 233 GLY A N 1
ATOM 1662 C CA . GLY A 1 233 ? -6.213 -8.683 -64.088 1.00 45.16 233 GLY A CA 1
ATOM 1663 C C . GLY A 1 233 ? -7.735 -8.830 -63.932 1.00 45.16 233 GLY A C 1
ATOM 1664 O O . GLY A 1 233 ? -8.230 -9.945 -63.760 1.00 45.16 233 GLY A O 1
ATOM 1665 N N . PRO A 1 234 ? -8.490 -7.720 -63.969 1.00 51.91 234 PRO A N 1
ATOM 1666 C CA . PRO A 1 234 ? -9.934 -7.730 -63.748 1.00 51.91 234 PRO A CA 1
ATOM 1667 C C . PRO A 1 234 ? -10.703 -8.401 -64.906 1.00 51.91 234 PRO A C 1
ATOM 1669 O O . PRO A 1 234 ? -10.247 -8.353 -66.051 1.00 51.91 234 PRO A O 1
ATOM 1672 N N . PRO A 1 235 ? -11.881 -9.002 -64.640 1.00 48.88 235 PRO A N 1
ATOM 1673 C CA . PRO A 1 235 ? -12.694 -9.639 -65.669 1.00 48.88 235 PRO A CA 1
ATOM 1674 C C . PRO A 1 235 ? -13.319 -8.598 -66.608 1.00 48.88 235 PRO A C 1
ATOM 1676 O O . PRO A 1 235 ? -13.995 -7.663 -66.180 1.00 48.88 235 PRO A O 1
ATOM 1679 N N . VAL A 1 236 ? -13.099 -8.797 -67.905 1.00 49.84 236 VAL A N 1
ATOM 1680 C CA . VAL A 1 236 ? -13.746 -8.076 -69.005 1.00 49.84 236 VAL A CA 1
ATOM 1681 C C . VAL A 1 236 ? -15.074 -8.752 -69.355 1.00 49.84 236 VAL A C 1
ATOM 1683 O O . VAL A 1 236 ? -15.104 -9.953 -69.603 1.00 49.84 236 VAL A O 1
ATOM 1686 N N . GLY A 1 237 ? -16.139 -7.951 -69.461 1.00 39.03 237 GLY A N 1
ATOM 1687 C CA . GLY A 1 237 ? -17.235 -8.195 -70.405 1.00 39.03 237 GLY A CA 1
ATOM 1688 C C . GLY A 1 237 ? -18.538 -8.774 -69.846 1.00 39.03 237 GLY A C 1
ATOM 1689 O O . GLY A 1 237 ? -18.753 -9.979 -69.871 1.00 39.03 237 GLY A O 1
ATOM 1690 N N . ALA A 1 238 ? -19.477 -7.895 -69.489 1.00 37.66 238 ALA A N 1
ATOM 1691 C CA . ALA A 1 238 ? -20.909 -8.160 -69.645 1.00 37.66 238 ALA A CA 1
ATOM 1692 C C . ALA A 1 238 ? -21.595 -6.853 -70.066 1.00 37.66 238 ALA A C 1
ATOM 1694 O O . ALA A 1 238 ? -22.047 -6.061 -69.239 1.00 37.66 238 ALA A O 1
ATOM 1695 N N . GLU A 1 239 ? -21.574 -6.593 -71.374 1.00 40.81 239 GLU A N 1
ATOM 1696 C CA . GLU A 1 239 ? -22.234 -5.450 -71.995 1.00 40.81 239 GLU A CA 1
ATOM 1697 C C . GLU A 1 239 ? -23.759 -5.574 -71.980 1.00 40.81 239 GLU A C 1
ATOM 1699 O O . GLU A 1 239 ? -24.362 -6.646 -72.066 1.00 40.81 239 GLU A O 1
ATOM 1704 N N . ALA A 1 240 ? -24.364 -4.399 -71.867 1.00 42.16 240 ALA A N 1
ATOM 1705 C CA . ALA A 1 240 ? -25.772 -4.145 -71.699 1.00 42.16 240 ALA A CA 1
ATOM 1706 C C . ALA A 1 240 ? -26.601 -4.355 -72.980 1.00 42.16 240 ALA A C 1
ATOM 1708 O O . ALA A 1 240 ? -26.347 -3.786 -74.036 1.00 42.16 240 ALA A O 1
ATOM 1709 N N . LYS A 1 241 ? -27.691 -5.101 -72.801 1.00 41.88 241 LYS A N 1
ATOM 1710 C CA . LYS A 1 241 ? -29.052 -4.896 -73.326 1.00 41.88 241 LYS A CA 1
ATOM 1711 C C . LYS A 1 241 ? -29.268 -3.644 -74.216 1.00 41.88 241 LYS A C 1
ATOM 1713 O O . LYS A 1 241 ? -29.341 -2.530 -73.700 1.00 41.88 241 LYS A O 1
ATOM 1718 N N . ARG A 1 242 ? -29.565 -3.837 -75.511 1.00 44.62 242 ARG A N 1
ATOM 1719 C CA . ARG A 1 242 ? -30.449 -2.946 -76.297 1.00 44.62 242 ARG A CA 1
ATOM 1720 C C . ARG A 1 242 ? -31.330 -3.736 -77.269 1.00 44.62 242 ARG A C 1
ATOM 1722 O O . ARG A 1 242 ? -30.849 -4.392 -78.184 1.00 44.62 242 ARG A O 1
ATOM 1729 N N . ASP A 1 243 ? -32.633 -3.601 -77.048 1.00 46.38 243 ASP A N 1
ATOM 1730 C CA . ASP A 1 243 ? -33.732 -3.965 -77.939 1.00 46.38 243 ASP A CA 1
ATOM 1731 C C . ASP A 1 243 ? -33.635 -3.275 -79.311 1.00 46.38 243 ASP A C 1
ATOM 1733 O O . ASP A 1 243 ? -33.491 -2.052 -79.376 1.00 46.38 243 ASP A O 1
ATOM 1737 N N . ARG A 1 244 ? -33.885 -4.018 -80.400 1.00 48.78 244 ARG A N 1
ATOM 1738 C CA . ARG A 1 244 ? -34.605 -3.497 -81.577 1.00 48.78 244 ARG A CA 1
ATOM 1739 C C . ARG A 1 244 ? -35.534 -4.560 -82.165 1.00 48.78 244 ARG A C 1
ATOM 1741 O O . ARG A 1 244 ? -35.125 -5.622 -82.613 1.00 48.78 244 ARG A O 1
ATOM 1748 N N . LYS A 1 245 ? -36.816 -4.212 -82.129 1.00 47.59 245 LYS A N 1
ATOM 1749 C CA . LYS A 1 245 ? -37.995 -4.929 -82.616 1.00 47.59 245 LYS A CA 1
ATOM 1750 C C . LYS A 1 245 ? -38.289 -4.513 -84.072 1.00 47.59 245 LYS A C 1
ATOM 1752 O O . LYS A 1 245 ? -38.097 -3.343 -84.390 1.00 47.59 245 LYS A O 1
ATOM 1757 N N . ARG A 1 246 ? -38.922 -5.425 -84.835 1.00 46.09 246 ARG A N 1
ATOM 1758 C CA . ARG A 1 246 ? -39.576 -5.292 -86.173 1.00 46.09 246 ARG A CA 1
ATOM 1759 C C . ARG A 1 246 ? -38.624 -5.239 -87.380 1.00 46.09 246 ARG A C 1
ATOM 1761 O O . ARG A 1 246 ? -37.671 -4.485 -87.366 1.00 46.09 246 ARG A O 1
ATOM 1768 N N . GLY A 1 247 ? -38.864 -5.947 -88.482 1.00 41.62 247 GLY A N 1
ATOM 1769 C CA . GLY A 1 247 ? -39.984 -6.790 -88.916 1.00 41.62 247 GLY A CA 1
ATOM 1770 C C . GLY A 1 247 ? -39.862 -7.040 -90.430 1.00 41.62 247 GLY A C 1
ATOM 1771 O O . GLY A 1 247 ? -39.100 -6.339 -91.085 1.00 41.62 247 GLY A O 1
ATOM 1772 N N . GLY A 1 248 ? -40.636 -7.978 -90.985 1.00 46.75 248 GLY A N 1
ATOM 1773 C CA . GLY A 1 248 ? -40.899 -8.016 -92.432 1.00 46.75 248 GLY A CA 1
ATOM 1774 C C . GLY A 1 248 ? -40.733 -9.381 -93.098 1.00 46.75 248 GLY A C 1
ATOM 1775 O O . GLY A 1 248 ? -39.623 -9.852 -93.287 1.00 46.75 248 GLY A O 1
ATOM 1776 N N . ARG A 1 249 ? -41.885 -9.957 -93.444 1.00 39.81 249 ARG A N 1
ATOM 1777 C CA . ARG A 1 249 ? -42.194 -11.111 -94.315 1.00 39.81 249 ARG A CA 1
ATOM 1778 C C . ARG A 1 249 ? -41.734 -10.876 -95.780 1.00 39.81 249 ARG A C 1
ATOM 1780 O O . ARG A 1 249 ? -41.356 -9.737 -96.062 1.00 39.81 249 ARG A O 1
ATOM 1787 N N . PRO A 1 250 ? -41.782 -11.847 -96.721 1.00 59.41 250 PRO A N 1
ATOM 1788 C CA . PRO A 1 250 ? -42.926 -12.721 -97.062 1.00 59.41 250 PRO A CA 1
ATOM 1789 C C . PRO A 1 250 ? -42.738 -14.209 -96.762 1.00 59.41 250 PRO A C 1
ATOM 1791 O O . PRO A 1 250 ? -41.612 -14.718 -96.930 1.00 59.41 250 PRO A O 1
#

Foldseek 3Di:
DDDDDDDDDDDDDPPPPPPPPPPDPDDPPVLLVVLLVLADPVLSVLLVVLLVVLVVVVFDNVVLSVLSVVCSVVVHHSVVSSVVSNVLSVLLVLLQVLQDDPPDGDDNLLSNLSSVLVVLVQDSVLLNLLNVLDDVPQPNSLLSNLLSLLVVLVADSVLSSLLVVLLVVLVHDNVLSVCLSVLLVVVVVVVDDSNRSSNVSSVCSNVNHGSVPDDPDPPDDDDDDDDDDDDDDDDDDDDDDDDDDDDDDD

Secondary structure (DSSP, 8-state):
----------------------------HHHHHHHHHTS-HHHHHHHHHHHHHHHHTT--SHHHHHHHHHHHHTT--HHHHHHHHHHHHHHHHHHHHHH-BTTBPPPHHHHHHHHHHHHTT--HHHHHHHHHTPPTT--HHHHHHHHHHHHHTT--HHHHHHHHHHHHHHT--GGGGGHHHHHHHHHHTTT--HHHHHHHHHHHHHTT--GGG--TT--------PPPPS--PPPP--------------

pLDDT: mean 82.2, std 22.24, range [37.0, 98.56]